Protein AF-I4AAA4-F1 (afdb_monomer_lite)

Structure (mmCIF, N/CA/C/O backbone):
data_AF-I4AAA4-F1
#
_entry.id   AF-I4AAA4-F1
#
loop_
_atom_site.group_PDB
_atom_site.id
_atom_site.type_symbol
_atom_site.label_atom_id
_atom_site.label_alt_id
_atom_site.label_comp_id
_atom_site.label_asym_id
_atom_site.label_entity_id
_atom_site.label_seq_id
_atom_site.pdbx_PDB_ins_code
_atom_site.Cartn_x
_atom_site.Cartn_y
_atom_site.Cartn_z
_atom_site.occupancy
_atom_site.B_iso_or_equiv
_atom_site.auth_seq_id
_atom_site.auth_comp_id
_atom_site.auth_asym_id
_atom_site.auth_atom_id
_atom_site.pdbx_PDB_model_num
ATOM 1 N N . MET A 1 1 ? -15.713 14.601 -13.971 1.00 46.06 1 MET A N 1
ATOM 2 C CA . MET A 1 1 ? -14.323 14.506 -13.467 1.00 46.06 1 MET A CA 1
ATOM 3 C C . MET A 1 1 ? -14.000 13.031 -13.276 1.00 46.06 1 MET A C 1
ATOM 5 O O . MET A 1 1 ? -14.811 12.351 -12.660 1.00 46.06 1 MET A O 1
ATOM 9 N N . ARG A 1 2 ? -12.901 12.509 -13.846 1.00 52.38 2 ARG A N 1
ATOM 10 C CA . ARG A 1 2 ? -12.468 11.128 -13.556 1.00 52.38 2 ARG A CA 1
ATOM 11 C C . ARG A 1 2 ? -12.126 11.041 -12.071 1.00 52.38 2 ARG A C 1
ATOM 13 O O . ARG A 1 2 ? -11.397 11.886 -11.562 1.00 52.38 2 ARG A O 1
ATOM 20 N N . GLN A 1 3 ? -12.708 10.067 -11.389 1.00 61.09 3 GLN A N 1
ATOM 21 C CA . GLN A 1 3 ? -12.445 9.819 -9.981 1.00 61.09 3 GLN A CA 1
ATOM 22 C C . GLN A 1 3 ? -11.025 9.259 -9.852 1.00 61.09 3 GLN A C 1
ATOM 24 O O . GLN A 1 3 ? -10.682 8.307 -10.551 1.00 61.09 3 GLN A O 1
ATOM 29 N N . VAL A 1 4 ? -10.191 9.872 -9.009 1.00 67.38 4 VAL A N 1
ATOM 30 C CA . VAL A 1 4 ? -8.825 9.389 -8.772 1.00 67.38 4 VAL A CA 1
ATOM 31 C C . VAL A 1 4 ? -8.913 8.033 -8.087 1.00 67.38 4 VAL A C 1
ATOM 33 O O . VAL A 1 4 ? -9.552 7.893 -7.041 1.00 67.38 4 VAL A O 1
ATOM 36 N N . GLN A 1 5 ? -8.303 7.025 -8.703 1.00 73.75 5 GLN A N 1
ATOM 37 C CA . GLN A 1 5 ? -8.200 5.697 -8.125 1.00 73.75 5 GLN A CA 1
ATOM 38 C C . GLN A 1 5 ? -6.982 5.682 -7.205 1.00 73.75 5 GLN A C 1
ATOM 40 O O . GLN A 1 5 ? -5.846 5.629 -7.666 1.00 73.75 5 GLN A O 1
ATOM 45 N N . TYR A 1 6 ? -7.237 5.798 -5.905 1.00 77.00 6 TYR A N 1
ATOM 46 C CA . TYR A 1 6 ? -6.194 5.688 -4.896 1.00 77.00 6 TYR A CA 1
ATOM 47 C C . TYR A 1 6 ? -5.709 4.249 -4.777 1.00 77.00 6 TYR A C 1
ATOM 49 O O . TYR A 1 6 ? -6.494 3.301 -4.879 1.00 77.00 6 TYR A O 1
ATOM 57 N N . ASP A 1 7 ? -4.425 4.117 -4.479 1.00 80.81 7 ASP A N 1
ATOM 58 C CA . ASP A 1 7 ? -3.843 2.852 -4.066 1.00 80.81 7 ASP A CA 1
ATOM 59 C C . ASP A 1 7 ? -4.434 2.367 -2.756 1.00 80.81 7 ASP A C 1
ATOM 61 O O . ASP A 1 7 ? -4.885 3.169 -1.935 1.00 80.81 7 ASP A O 1
ATOM 65 N N . LEU A 1 8 ? -4.422 1.050 -2.549 1.00 82.56 8 LEU A N 1
ATOM 66 C CA . LEU A 1 8 ? -4.937 0.448 -1.319 1.00 82.56 8 LEU A CA 1
ATOM 67 C C . LEU A 1 8 ? -4.218 1.012 -0.089 1.00 82.56 8 LEU A C 1
ATOM 69 O O . LEU A 1 8 ? -4.861 1.251 0.934 1.00 82.56 8 LEU A O 1
ATOM 73 N N . GLU A 1 9 ? -2.923 1.296 -0.224 1.00 85.62 9 GLU A N 1
ATOM 74 C CA . GLU A 1 9 ? -2.080 1.850 0.826 1.00 85.62 9 GLU A CA 1
ATOM 75 C C . GLU A 1 9 ? -2.551 3.229 1.266 1.00 85.62 9 GLU A C 1
ATOM 77 O O . GLU A 1 9 ? -2.773 3.512 2.445 1.00 85.62 9 GLU A O 1
ATOM 82 N N . VAL A 1 10 ? -2.738 4.095 0.277 1.00 86.75 10 VAL A N 1
ATOM 83 C CA . VAL A 1 10 ? -3.136 5.484 0.475 1.00 86.75 10 VAL A CA 1
ATOM 84 C C . VAL A 1 10 ? -4.600 5.553 0.913 1.00 86.75 10 VAL A C 1
ATOM 86 O O . VAL A 1 10 ? -4.947 6.307 1.824 1.00 86.75 10 VAL A O 1
ATOM 89 N N . LEU A 1 11 ? -5.460 4.720 0.323 1.00 89.94 11 LEU A N 1
ATOM 90 C CA . LEU A 1 11 ? -6.874 4.615 0.668 1.00 89.94 11 LEU A CA 1
ATOM 91 C C . LEU A 1 11 ? -7.065 4.222 2.135 1.00 89.94 11 LEU A C 1
ATOM 93 O O . LEU A 1 11 ? -7.901 4.816 2.818 1.00 89.94 11 LEU A O 1
ATOM 97 N N . TYR A 1 12 ? -6.291 3.256 2.634 1.00 90.94 12 TYR A N 1
ATOM 98 C CA . TYR A 1 12 ? -6.356 2.843 4.034 1.00 90.94 12 TYR A CA 1
ATOM 99 C C . TYR A 1 12 ? -6.002 3.990 4.986 1.00 90.94 12 TYR A C 1
ATOM 101 O O . TYR A 1 12 ? -6.719 4.234 5.959 1.00 90.94 12 TYR A O 1
ATOM 109 N N . VAL A 1 13 ? -4.946 4.746 4.675 1.00 91.69 13 VAL A N 1
ATOM 110 C CA . VAL A 1 13 ? -4.546 5.916 5.468 1.00 91.69 13 VAL A CA 1
ATOM 111 C C . VAL A 1 13 ? -5.654 6.970 5.488 1.00 91.69 13 VAL A C 1
ATOM 113 O O . VAL A 1 13 ? -6.014 7.453 6.562 1.00 91.69 13 VAL A O 1
ATOM 116 N N . TYR A 1 14 ? -6.255 7.288 4.338 1.00 92.06 14 TYR A N 1
ATOM 117 C CA . TYR A 1 14 ? -7.378 8.229 4.274 1.00 92.06 14 TYR A CA 1
ATOM 118 C C . TYR A 1 14 ? -8.593 7.765 5.079 1.00 92.06 14 TYR A C 1
ATOM 120 O O . TYR A 1 14 ? -9.209 8.567 5.785 1.00 92.06 14 TYR A O 1
ATOM 128 N N . LYS A 1 15 ? -8.921 6.472 5.021 1.00 94.25 15 LYS A N 1
ATOM 129 C CA . LYS A 1 15 ? -9.997 5.888 5.825 1.00 94.25 15 LYS A CA 1
ATOM 130 C C . LYS A 1 15 ? -9.731 6.022 7.321 1.00 94.25 15 LYS A C 1
ATOM 132 O O . LYS A 1 15 ? -10.613 6.478 8.046 1.00 94.25 15 LYS A O 1
ATOM 137 N N . LEU A 1 16 ? -8.516 5.733 7.779 1.00 94.25 16 LEU A N 1
ATOM 138 C CA . LEU A 1 16 ? -8.154 5.926 9.182 1.00 94.25 16 LEU A CA 1
ATOM 139 C C . LEU A 1 16 ? -8.231 7.392 9.609 1.00 94.25 16 LEU A C 1
ATOM 141 O O . LEU A 1 16 ? -8.775 7.685 10.670 1.00 94.25 16 LEU A O 1
ATOM 145 N N . TYR A 1 17 ? -7.762 8.329 8.781 1.00 94.31 17 TYR A N 1
ATOM 146 C CA . TYR A 1 17 ? -7.931 9.754 9.070 1.00 94.31 17 TYR A CA 1
ATOM 147 C C . TYR A 1 17 ? -9.399 10.150 9.180 1.00 94.31 17 TYR A C 1
ATOM 149 O O . TYR A 1 17 ? -9.762 10.891 10.091 1.00 94.31 17 TYR A O 1
ATOM 157 N N . HIS A 1 18 ? -10.255 9.627 8.302 1.00 94.75 18 HIS A N 1
ATOM 158 C CA . HIS A 1 18 ? -11.689 9.861 8.391 1.00 94.75 18 HIS A CA 1
ATOM 159 C C . HIS A 1 18 ? -12.266 9.317 9.703 1.00 94.75 18 HIS A C 1
ATOM 161 O O . HIS A 1 18 ? -12.968 10.040 10.407 1.00 94.75 18 HIS A O 1
ATOM 167 N N . PHE A 1 19 ? -11.900 8.097 10.084 1.00 96.00 19 PHE A N 1
ATOM 168 C CA . PHE A 1 19 ? -12.301 7.496 11.351 1.00 96.00 19 PHE A CA 1
ATOM 169 C C . PHE A 1 19 ? -11.874 8.331 12.567 1.00 96.00 19 PHE A C 1
ATOM 171 O O . PHE A 1 19 ? -12.713 8.686 13.395 1.00 96.00 19 PHE A O 1
ATOM 178 N N . PHE A 1 20 ? -10.600 8.727 12.648 1.00 95.31 20 PHE A N 1
ATOM 179 C CA . PHE A 1 20 ? -10.108 9.567 13.744 1.00 95.31 20 PHE A CA 1
ATOM 180 C C . PHE A 1 20 ? -10.753 10.955 13.751 1.00 95.31 20 PHE A C 1
ATOM 182 O O . PHE A 1 20 ? -11.048 11.484 14.822 1.00 95.31 20 PHE A O 1
ATOM 189 N N . SER A 1 21 ? -11.030 11.528 12.575 1.00 95.06 21 SER A N 1
ATOM 190 C CA . SER A 1 21 ? -11.734 12.809 12.470 1.00 95.06 21 SER A CA 1
ATOM 191 C C . SER A 1 21 ? -13.166 12.741 12.994 1.00 95.06 21 SER A C 1
ATOM 193 O O . SER A 1 21 ? -13.655 13.736 13.502 1.00 95.06 21 SER A O 1
ATOM 195 N N . LEU A 1 22 ? -13.838 11.589 12.918 1.00 95.50 22 LEU A N 1
ATOM 196 C CA . LEU A 1 22 ? -15.163 11.405 13.515 1.00 95.50 22 LEU A CA 1
ATOM 197 C C . LEU A 1 22 ? -15.052 11.192 15.029 1.00 95.50 22 LEU A C 1
ATOM 199 O O . LEU A 1 22 ? -15.782 11.814 15.803 1.00 95.50 22 LEU A O 1
ATOM 203 N N . LEU A 1 23 ? -14.085 10.380 15.468 1.00 95.25 23 LEU A N 1
ATOM 204 C CA . LEU A 1 23 ? -13.836 10.140 16.891 1.00 95.25 23 LEU A CA 1
ATOM 205 C C . LEU A 1 23 ? -13.493 11.415 17.664 1.00 95.25 23 LEU A C 1
ATOM 207 O O . LEU A 1 23 ? -13.889 11.532 18.822 1.00 95.25 23 LEU A O 1
ATOM 211 N N . ILE A 1 24 ? -12.818 12.387 17.042 1.00 95.88 24 ILE A N 1
ATOM 212 C CA . ILE A 1 24 ? -12.489 13.655 17.708 1.00 95.88 24 ILE A CA 1
ATOM 213 C C . ILE A 1 24 ? -13.739 14.422 18.169 1.00 95.88 24 ILE A C 1
ATOM 215 O O . ILE A 1 24 ? -13.651 15.189 19.121 1.00 95.88 24 ILE A O 1
ATOM 219 N N . PHE A 1 25 ? -14.902 14.189 17.545 1.00 93.69 25 PHE A N 1
ATOM 220 C CA . PHE A 1 25 ? -16.183 14.768 17.960 1.00 93.69 25 PHE A CA 1
ATOM 221 C C .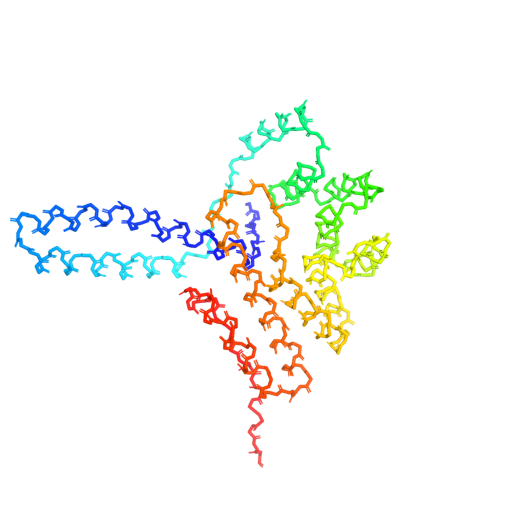 PHE A 1 25 ? -16.898 13.904 19.004 1.00 93.69 25 PHE A C 1
ATOM 223 O O . PHE A 1 25 ? -17.447 14.429 19.974 1.00 93.69 25 PHE A O 1
ATOM 230 N N . PHE A 1 26 ? -16.871 12.578 18.843 1.00 94.25 26 PHE A N 1
ATOM 231 C CA . PHE A 1 26 ? -17.541 11.665 19.773 1.00 94.25 26 PHE A CA 1
ATOM 232 C C . PHE A 1 26 ? -16.842 11.569 21.134 1.00 94.25 26 PHE A C 1
ATOM 234 O O . PHE A 1 26 ? -17.529 11.433 22.147 1.00 94.25 26 PHE A O 1
ATOM 241 N N . CYS A 1 27 ? -15.509 11.675 21.195 1.00 95.06 27 CYS A N 1
ATOM 242 C CA . CYS A 1 27 ? -14.761 11.603 22.454 1.00 95.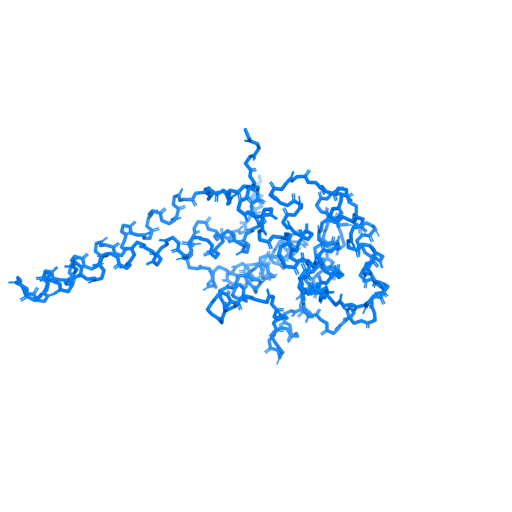06 27 CYS A CA 1
ATOM 243 C C . CYS A 1 27 ? -15.164 12.723 23.440 1.00 95.06 27 CYS A C 1
ATOM 245 O O . CYS A 1 27 ? -15.593 12.390 24.548 1.00 95.06 27 CYS A O 1
ATOM 247 N N . PRO A 1 28 ? -15.121 14.025 23.079 1.00 96.88 28 PRO A N 1
ATOM 248 C CA . PRO A 1 28 ? -15.563 15.097 23.972 1.00 96.88 28 PRO A CA 1
ATOM 249 C C . PRO A 1 28 ? -17.043 14.994 24.337 1.00 96.88 28 PRO A C 1
ATOM 251 O O . PRO A 1 28 ? -17.391 15.159 25.503 1.00 96.88 28 PRO A O 1
ATOM 254 N N . ALA A 1 29 ? -17.912 14.668 23.373 1.00 95.44 29 ALA A N 1
ATOM 255 C CA . ALA A 1 29 ? -19.342 14.507 23.632 1.00 95.44 29 ALA A CA 1
ATOM 256 C C . ALA A 1 29 ? -19.607 13.415 24.682 1.00 95.44 29 ALA A C 1
ATOM 258 O O . ALA A 1 29 ? -20.383 13.617 25.615 1.00 95.44 29 ALA A O 1
ATOM 259 N N . SER A 1 30 ? -18.901 12.288 24.580 1.00 96.50 30 SER A N 1
ATOM 260 C CA . SER A 1 30 ? -19.013 11.174 25.527 1.00 96.50 30 SER A CA 1
ATOM 261 C C . SER A 1 30 ? -18.489 11.536 26.916 1.00 96.50 30 SER A C 1
ATOM 263 O O . SER A 1 30 ? -19.093 11.150 27.916 1.00 96.50 30 SER A O 1
ATOM 265 N N . LEU A 1 31 ? -17.407 12.319 26.999 1.00 97.12 31 LEU A N 1
ATOM 266 C CA . LEU A 1 31 ? -16.886 12.832 28.270 1.00 97.12 31 LEU A CA 1
ATOM 267 C C . LEU A 1 31 ? -17.869 13.801 28.938 1.00 97.12 31 LEU A C 1
ATOM 269 O O . LEU A 1 31 ? -18.114 13.680 30.136 1.00 97.12 31 LEU A O 1
ATOM 273 N N . ILE A 1 32 ? -18.481 14.710 28.171 1.00 97.50 32 ILE A N 1
ATOM 274 C CA . ILE A 1 32 ? -19.498 15.648 28.675 1.00 97.50 32 ILE A CA 1
ATOM 275 C C . ILE A 1 32 ? -20.722 14.882 29.192 1.00 97.50 32 ILE A C 1
ATOM 277 O O . ILE A 1 32 ? -21.201 15.158 30.292 1.00 97.50 32 ILE A O 1
ATOM 281 N N . LEU A 1 33 ? -21.203 13.887 28.438 1.00 97.31 33 LEU A N 1
ATOM 282 C CA . LEU A 1 33 ? -22.316 13.034 28.863 1.00 97.31 33 LEU A CA 1
ATOM 283 C C . LEU A 1 33 ? -21.967 12.220 30.113 1.00 97.31 33 LEU A C 1
ATOM 285 O O . LEU A 1 33 ? -22.778 12.137 31.032 1.00 97.31 33 LEU A O 1
ATOM 289 N N . GLY A 1 34 ? -20.754 11.668 30.169 1.00 98.00 34 GLY A N 1
ATOM 290 C CA . GLY A 1 34 ? -20.256 10.920 31.319 1.00 98.00 34 GLY A CA 1
ATOM 291 C C . GLY A 1 34 ? -20.159 11.774 32.579 1.00 98.00 34 GLY A C 1
ATOM 292 O O . GLY A 1 34 ? -20.554 11.331 33.654 1.00 98.00 34 GLY A O 1
ATOM 293 N N . TRP A 1 35 ? -19.689 13.014 32.440 1.00 97.56 35 TRP A N 1
ATOM 294 C CA . TRP A 1 35 ? -19.599 13.964 33.544 1.00 97.56 35 TRP A CA 1
ATOM 295 C C . TRP A 1 35 ? -20.978 14.426 34.029 1.00 97.56 35 TRP A C 1
ATOM 297 O O . TRP A 1 35 ? -21.208 14.517 35.232 1.00 97.56 35 TRP A O 1
ATOM 307 N N . ARG A 1 36 ? -21.913 14.694 33.108 1.00 97.88 36 ARG A N 1
ATOM 308 C CA . ARG A 1 36 ? -23.229 15.259 33.441 1.00 97.88 36 ARG A CA 1
ATOM 309 C C . ARG A 1 36 ? -24.252 14.224 33.908 1.00 97.88 36 ARG A C 1
ATOM 311 O O . ARG A 1 36 ? -25.055 14.534 34.783 1.00 97.88 36 ARG A O 1
ATOM 318 N N . PHE A 1 37 ? -24.254 13.039 33.304 1.00 97.19 37 PHE A N 1
ATOM 319 C CA . PHE A 1 37 ? -25.300 12.023 33.481 1.00 97.19 37 PHE A CA 1
ATOM 320 C C . PHE A 1 37 ? -24.765 10.693 34.034 1.00 97.19 37 PHE A C 1
ATOM 322 O O . PHE A 1 37 ? -25.531 9.756 34.240 1.00 97.19 37 PHE A O 1
ATOM 329 N N . GLY A 1 38 ? -23.462 10.606 34.309 1.00 97.81 38 GLY A N 1
ATOM 330 C CA . GLY A 1 38 ? -22.818 9.434 34.891 1.00 97.81 38 GLY A CA 1
ATOM 331 C C . GLY A 1 38 ? -22.050 8.588 33.874 1.00 97.81 38 GLY A C 1
ATOM 332 O O . GLY A 1 38 ? -22.350 8.542 32.678 1.00 97.81 38 GLY A O 1
ATOM 333 N N . HIS A 1 39 ? -21.039 7.875 34.374 1.00 96.75 39 HIS A N 1
ATOM 334 C CA . HIS A 1 39 ? -20.042 7.186 33.549 1.00 96.75 39 HIS A CA 1
ATOM 335 C C . HIS A 1 39 ? -20.624 6.113 32.616 1.00 96.75 39 HIS A C 1
ATOM 337 O O . HIS A 1 39 ? -20.113 5.944 31.513 1.00 96.75 39 HIS A O 1
ATOM 343 N N . ILE A 1 40 ? -21.708 5.431 33.008 1.00 97.62 40 ILE A N 1
ATOM 344 C CA . ILE A 1 40 ? -22.361 4.401 32.177 1.00 97.62 40 ILE A CA 1
ATOM 345 C C . ILE A 1 40 ? -22.915 5.015 30.883 1.00 97.62 40 ILE A C 1
ATOM 347 O O . ILE A 1 40 ? -22.729 4.454 29.801 1.00 97.62 40 ILE A O 1
ATOM 351 N N . ILE A 1 41 ? -23.552 6.187 30.980 1.00 97.12 41 ILE A N 1
ATOM 352 C CA . ILE A 1 41 ? -24.116 6.894 29.823 1.00 97.12 41 ILE A CA 1
ATOM 353 C C . ILE A 1 41 ? -22.989 7.405 28.926 1.00 97.12 41 ILE A C 1
ATOM 355 O O . ILE A 1 41 ? -23.031 7.190 27.716 1.00 97.12 41 ILE A O 1
ATOM 359 N N . GLY A 1 42 ? -21.948 8.006 29.512 1.00 97.38 42 GLY A N 1
ATOM 360 C CA . GLY A 1 42 ? -20.769 8.445 28.759 1.00 97.38 42 GLY A CA 1
ATOM 361 C C . GLY A 1 42 ? -20.080 7.300 28.011 1.00 97.38 42 GLY A C 1
ATOM 362 O O . GLY A 1 42 ? -19.782 7.427 26.826 1.00 97.38 42 GLY A O 1
ATOM 363 N N . PHE A 1 43 ? -19.884 6.151 28.664 1.00 97.50 43 PHE A N 1
ATOM 364 C CA . PHE A 1 43 ? -19.266 4.975 28.048 1.00 97.50 43 PHE A CA 1
ATOM 365 C C . PHE A 1 43 ? -20.133 4.372 26.934 1.00 97.50 43 PHE A C 1
ATOM 367 O O . PHE A 1 43 ? -19.624 4.039 25.865 1.00 97.50 43 PHE A O 1
ATOM 374 N N . SER A 1 44 ? -21.450 4.296 27.142 1.00 97.19 44 SER A N 1
ATOM 375 C CA . SER A 1 44 ? -22.388 3.818 26.118 1.00 97.19 44 SER A CA 1
ATOM 376 C C . SER A 1 44 ? -22.392 4.735 24.891 1.00 97.19 44 SER A C 1
ATOM 378 O O . SER A 1 44 ? -22.319 4.255 23.760 1.00 97.19 44 SER A O 1
ATOM 380 N N . ALA A 1 45 ? -22.402 6.057 25.103 1.00 96.81 45 ALA A N 1
ATOM 381 C CA . ALA A 1 45 ? -22.302 7.044 24.031 1.00 96.81 45 ALA A CA 1
ATOM 382 C C . ALA A 1 45 ? -20.979 6.921 23.259 1.00 96.81 45 ALA A C 1
ATOM 384 O O . ALA A 1 45 ? -20.982 6.986 22.028 1.00 96.81 45 ALA A O 1
ATOM 385 N N . PHE A 1 46 ? -19.871 6.664 23.961 1.00 97.56 46 PHE A N 1
ATOM 386 C CA . PHE A 1 46 ? -18.573 6.430 23.335 1.00 97.56 46 PHE A CA 1
ATOM 387 C C . PHE A 1 46 ? -18.580 5.180 22.452 1.00 97.56 46 PHE A C 1
ATOM 389 O O . PHE A 1 46 ? -18.151 5.257 21.301 1.00 97.56 46 PHE A O 1
ATOM 396 N N . ILE A 1 47 ? -19.107 4.050 22.944 1.00 97.69 47 ILE A N 1
ATOM 397 C CA . ILE A 1 47 ? -19.214 2.810 22.156 1.00 97.69 47 ILE A CA 1
ATOM 398 C C . ILE A 1 47 ? -20.045 3.050 20.895 1.00 97.69 47 ILE A C 1
ATOM 400 O O . ILE A 1 47 ? -19.614 2.695 19.798 1.00 97.69 47 ILE A O 1
ATOM 404 N N . ILE A 1 48 ? -21.213 3.680 21.028 1.00 97.62 48 ILE A N 1
ATOM 405 C CA . ILE A 1 48 ? -22.089 3.968 19.887 1.00 97.62 48 ILE A CA 1
ATOM 406 C C . ILE A 1 48 ? -21.377 4.886 18.884 1.00 97.62 48 ILE A C 1
ATOM 408 O O . ILE A 1 48 ? -21.354 4.588 17.691 1.00 97.62 48 ILE A O 1
ATOM 412 N N . GLY A 1 49 ? -20.736 5.961 19.352 1.00 97.44 49 GLY A N 1
ATOM 413 C CA . GLY A 1 49 ? -19.977 6.882 18.503 1.00 97.44 49 GLY A CA 1
ATOM 414 C C . GLY A 1 49 ? -18.803 6.210 17.787 1.00 97.44 49 GLY A C 1
ATOM 415 O O . GLY A 1 49 ? -18.566 6.464 16.602 1.00 97.44 49 GLY A O 1
ATOM 416 N N . PHE A 1 50 ? -18.106 5.299 18.467 1.00 97.50 50 PHE A N 1
ATOM 417 C CA . PHE A 1 50 ? -17.033 4.493 17.889 1.00 97.50 50 PHE A CA 1
ATOM 418 C C . PHE A 1 50 ? -17.557 3.571 16.782 1.00 97.50 50 PHE A C 1
ATOM 420 O O . PHE A 1 50 ? -17.006 3.566 15.681 1.00 97.50 50 PHE A O 1
ATOM 427 N N . LEU A 1 51 ? -18.647 2.839 17.040 1.00 97.31 51 LEU A N 1
ATOM 428 C CA . LEU A 1 51 ? -19.269 1.940 16.064 1.00 97.31 51 LEU A CA 1
ATOM 429 C C . LEU A 1 51 ? -19.788 2.701 14.837 1.00 97.31 51 LEU A C 1
ATOM 431 O O . LEU A 1 51 ? -19.546 2.274 13.708 1.00 97.31 51 LEU A O 1
ATOM 435 N N . ILE A 1 52 ? -20.434 3.854 15.037 1.00 97.19 52 ILE A N 1
ATOM 436 C CA . ILE A 1 52 ? -20.887 4.727 13.944 1.00 97.19 52 ILE A CA 1
ATOM 437 C C . ILE A 1 52 ? -19.692 5.217 13.120 1.00 97.19 52 ILE A C 1
ATOM 439 O O . ILE A 1 52 ? -19.712 5.126 11.893 1.00 97.19 52 ILE A O 1
ATOM 443 N N . SER A 1 53 ? -18.628 5.691 13.776 1.00 97.38 53 SER A N 1
ATOM 444 C CA . SER A 1 53 ? -17.414 6.156 13.093 1.00 97.38 53 SER A CA 1
ATOM 445 C C . SER A 1 53 ? -16.771 5.044 12.264 1.00 97.38 53 SER A C 1
ATOM 447 O O . SER A 1 53 ? -16.359 5.273 11.126 1.00 97.38 53 SER A O 1
ATOM 449 N N . TYR A 1 54 ? -16.721 3.827 12.813 1.00 96.94 54 TYR A N 1
ATOM 450 C CA . TYR A 1 54 ? -16.197 2.650 12.128 1.00 96.94 54 TYR A CA 1
ATOM 451 C C . TYR A 1 54 ? -17.034 2.284 10.896 1.00 96.94 54 TYR A C 1
ATOM 453 O O . TYR A 1 54 ? -16.496 2.097 9.804 1.00 96.94 54 TYR A O 1
ATOM 461 N N . PHE A 1 55 ? -18.359 2.253 11.042 1.00 96.44 55 PHE A N 1
ATOM 462 C CA . PHE A 1 55 ? -19.276 1.952 9.946 1.00 96.44 55 PHE A CA 1
ATOM 463 C C . PHE A 1 55 ? -19.182 2.986 8.813 1.00 96.44 55 PHE A C 1
ATOM 465 O O . PHE A 1 55 ? -19.082 2.624 7.637 1.00 96.44 55 PHE A O 1
ATOM 472 N N . LEU A 1 56 ? -19.136 4.279 9.153 1.00 95.88 56 LEU A N 1
ATOM 473 C CA . LEU A 1 56 ? -18.963 5.357 8.176 1.00 95.88 56 LEU A CA 1
ATOM 474 C C . LEU A 1 56 ? -17.620 5.256 7.442 1.00 95.88 56 LEU A C 1
ATOM 476 O O . LEU A 1 56 ? -17.582 5.414 6.219 1.00 95.88 56 LEU A O 1
ATOM 480 N N . MET A 1 57 ? -16.536 4.924 8.151 1.00 95.88 57 MET A N 1
ATOM 481 C CA . MET A 1 57 ? -15.228 4.660 7.544 1.00 95.88 57 MET A CA 1
ATOM 482 C C . MET A 1 57 ? -15.296 3.524 6.514 1.00 95.88 57 MET A C 1
ATOM 484 O O . MET A 1 57 ? -14.814 3.694 5.393 1.00 95.88 57 MET A O 1
ATOM 488 N N . MET A 1 58 ? -15.904 2.386 6.864 1.00 93.75 58 MET A N 1
ATOM 489 C CA . MET A 1 58 ? -16.024 1.235 5.960 1.00 93.75 58 MET A CA 1
ATOM 490 C C . MET A 1 58 ? -16.785 1.582 4.672 1.00 93.75 58 MET A C 1
ATOM 492 O O . MET A 1 58 ? -16.383 1.180 3.577 1.00 93.75 58 MET A O 1
ATOM 496 N N . HIS A 1 59 ? -17.868 2.356 4.790 1.00 92.75 59 HIS A N 1
ATOM 497 C CA . HIS A 1 59 ? -18.693 2.762 3.651 1.00 92.75 59 HIS A CA 1
ATOM 498 C C . HIS A 1 59 ? -18.048 3.846 2.775 1.00 92.75 59 HIS A C 1
ATOM 500 O O . HIS A 1 59 ? -18.419 3.998 1.605 1.00 92.75 59 HIS A O 1
ATOM 506 N N . LYS A 1 60 ? -17.065 4.590 3.294 1.00 90.81 60 LYS A N 1
ATOM 507 C CA . LYS A 1 60 ? -16.388 5.659 2.557 1.00 90.81 60 LYS A CA 1
ATOM 508 C C . LYS A 1 60 ? -15.428 5.080 1.511 1.00 90.81 60 LYS A C 1
ATOM 510 O O . LYS A 1 60 ? -14.293 4.721 1.806 1.00 90.81 60 LYS A O 1
ATOM 515 N N . LYS A 1 61 ? -15.880 5.005 0.255 1.00 85.44 61 LYS A N 1
ATOM 516 C CA . LYS A 1 61 ? -15.072 4.509 -0.881 1.00 85.44 61 LYS A CA 1
ATOM 517 C C . LYS A 1 61 ? -14.307 5.599 -1.628 1.00 85.44 61 LYS A C 1
ATOM 519 O O . LYS A 1 61 ? -13.364 5.296 -2.349 1.00 85.44 61 LYS A O 1
ATOM 524 N N . SER A 1 62 ? -14.734 6.850 -1.498 1.00 85.19 62 SER A N 1
ATOM 525 C CA . SER A 1 62 ? -14.180 7.977 -2.240 1.00 85.19 62 SER A CA 1
ATOM 526 C C . SER A 1 62 ? -13.773 9.098 -1.302 1.00 85.19 62 SER A C 1
ATOM 528 O O . SER A 1 62 ? -14.486 9.431 -0.352 1.00 85.19 62 SER A O 1
ATOM 530 N N . PHE A 1 63 ? -12.624 9.691 -1.598 1.00 86.38 63 PHE A N 1
ATOM 531 C CA . PHE A 1 63 ? -12.107 10.860 -0.906 1.00 86.38 63 PHE A CA 1
ATOM 532 C C . PHE A 1 63 ? -12.029 12.016 -1.900 1.00 86.38 63 PHE A C 1
ATOM 534 O O . PHE A 1 63 ? -11.691 11.783 -3.065 1.00 86.38 63 PHE A O 1
ATOM 541 N N . PRO A 1 64 ? -12.406 13.239 -1.489 1.00 81.25 64 PRO A N 1
ATOM 542 C CA . PRO A 1 64 ? -12.287 14.394 -2.359 1.00 81.25 64 PRO A CA 1
ATOM 543 C C . PRO A 1 64 ? -10.812 14.617 -2.682 1.00 81.25 64 PRO A C 1
ATOM 545 O O . PRO A 1 64 ? -9.958 14.612 -1.794 1.00 81.25 64 PRO A O 1
ATOM 548 N N . THR A 1 65 ? -10.518 14.819 -3.961 1.00 78.81 65 THR A N 1
ATOM 549 C CA . THR A 1 65 ? -9.188 15.253 -4.375 1.00 78.81 65 THR A CA 1
ATOM 550 C C . THR A 1 65 ? -8.942 16.666 -3.854 1.00 78.81 65 THR A C 1
ATOM 552 O O . THR A 1 65 ? -9.883 17.468 -3.847 1.00 78.81 65 THR A O 1
ATOM 555 N N . PRO A 1 66 ? -7.708 17.007 -3.452 1.00 80.50 66 PRO A N 1
ATOM 556 C CA . PRO A 1 66 ? -7.416 18.370 -3.043 1.00 80.50 66 PRO A CA 1
ATOM 557 C C . PRO A 1 66 ? -7.613 19.334 -4.225 1.00 80.50 66 PRO A C 1
ATOM 559 O O . PRO A 1 66 ? -7.502 18.940 -5.389 1.00 80.50 66 PRO A O 1
ATOM 562 N N . ASP A 1 67 ? -7.934 20.595 -3.929 1.00 85.19 67 ASP A N 1
ATOM 563 C CA . ASP A 1 67 ? -8.160 21.606 -4.962 1.00 85.19 67 ASP A CA 1
ATOM 564 C C . ASP A 1 67 ? -6.896 21.808 -5.810 1.00 85.19 67 ASP A C 1
ATOM 566 O O . ASP A 1 67 ? -5.820 22.115 -5.288 1.00 85.19 67 ASP A O 1
ATOM 570 N N . LYS A 1 68 ? -7.033 21.668 -7.134 1.00 85.12 68 LYS A N 1
ATOM 571 C CA . LYS A 1 68 ? -5.922 21.778 -8.086 1.00 85.12 68 LYS A CA 1
ATOM 572 C C . LYS A 1 68 ? -5.191 23.107 -7.953 1.00 85.12 68 LYS A C 1
ATOM 574 O O . LYS A 1 68 ? -3.972 23.129 -8.088 1.00 85.12 68 LYS A O 1
ATOM 579 N N . LYS A 1 69 ? -5.904 24.202 -7.661 1.00 87.56 69 LYS A N 1
ATOM 580 C CA . LYS A 1 69 ? -5.284 25.520 -7.477 1.00 87.56 69 LYS A CA 1
ATOM 581 C C . LYS A 1 69 ? -4.385 25.535 -6.243 1.00 87.56 69 LYS A C 1
ATOM 583 O O . LYS A 1 69 ? -3.236 25.959 -6.342 1.00 87.56 69 LYS A O 1
ATOM 588 N N . THR A 1 70 ? -4.870 25.033 -5.107 1.00 85.75 70 THR A N 1
ATOM 589 C CA . THR A 1 70 ? -4.067 24.926 -3.881 1.00 85.75 70 THR A CA 1
ATOM 590 C C . THR A 1 70 ? -2.862 24.009 -4.072 1.00 85.75 70 THR A C 1
ATOM 592 O O . THR A 1 70 ? -1.761 24.359 -3.648 1.00 85.75 70 THR A O 1
ATOM 595 N N . ILE A 1 71 ? -3.037 22.864 -4.746 1.00 85.12 71 ILE A N 1
ATOM 596 C CA . ILE A 1 71 ? -1.920 21.958 -5.041 1.00 85.12 71 ILE A CA 1
ATOM 597 C C . ILE A 1 71 ? -0.907 22.660 -5.948 1.00 85.12 71 ILE A C 1
ATOM 599 O O . ILE A 1 71 ? 0.266 22.685 -5.610 1.00 85.12 71 ILE A O 1
ATOM 603 N N . ALA A 1 72 ? -1.333 23.305 -7.037 1.00 83.25 72 ALA A N 1
ATOM 604 C CA . ALA A 1 72 ? -0.438 24.029 -7.941 1.00 83.25 72 ALA A CA 1
ATOM 605 C C . ALA A 1 72 ? 0.362 25.131 -7.235 1.00 83.25 72 ALA A C 1
ATOM 607 O O . ALA A 1 72 ? 1.566 25.248 -7.451 1.00 83.25 72 ALA A O 1
ATOM 608 N N . GLN A 1 73 ? -0.274 25.894 -6.342 1.00 84.56 73 GLN A N 1
ATOM 609 C CA . GLN A 1 73 ? 0.413 26.896 -5.523 1.00 84.56 73 GLN A CA 1
ATOM 610 C C . GLN A 1 73 ? 1.453 26.262 -4.592 1.00 84.56 73 GLN A C 1
ATOM 612 O O . GLN A 1 73 ? 2.572 26.766 -4.485 1.00 84.56 73 GLN A O 1
ATOM 617 N N . LYS A 1 74 ? 1.105 25.147 -3.939 1.00 81.50 74 LYS A N 1
ATOM 618 C CA . LYS A 1 74 ? 2.026 24.414 -3.066 1.00 81.50 74 LYS A CA 1
ATOM 619 C C . LYS A 1 74 ? 3.200 23.825 -3.856 1.00 81.50 74 LYS A C 1
ATOM 621 O O . LYS A 1 74 ? 4.338 23.996 -3.439 1.00 81.50 74 LYS A O 1
ATOM 626 N N . MET A 1 75 ? 2.931 23.230 -5.017 1.00 80.06 75 MET A N 1
ATOM 627 C CA . MET A 1 75 ? 3.940 22.685 -5.929 1.00 80.06 75 MET A CA 1
ATOM 628 C C . MET A 1 75 ? 4.910 23.766 -6.413 1.00 80.06 75 MET A C 1
ATOM 630 O O . MET A 1 75 ? 6.120 23.584 -6.331 1.00 80.06 75 MET A O 1
ATOM 634 N N . ALA A 1 76 ? 4.398 24.919 -6.859 1.00 78.94 76 ALA A N 1
ATOM 635 C CA . ALA A 1 76 ? 5.234 26.034 -7.303 1.00 78.94 76 ALA A CA 1
ATOM 636 C C . ALA A 1 76 ? 6.160 26.538 -6.183 1.00 78.94 76 ALA A C 1
ATOM 638 O O . ALA A 1 76 ? 7.325 26.852 -6.429 1.00 78.94 76 ALA A O 1
ATOM 639 N N . LYS A 1 77 ? 5.662 26.571 -4.942 1.00 81.50 77 LYS A N 1
ATOM 640 C CA . LYS A 1 77 ? 6.461 26.936 -3.770 1.00 81.50 77 LYS A CA 1
ATOM 641 C C . LYS A 1 77 ? 7.513 25.876 -3.427 1.00 81.50 77 LYS A C 1
ATOM 643 O O . LYS A 1 77 ? 8.643 26.239 -3.143 1.00 81.50 77 LYS A O 1
ATOM 648 N N . GLU A 1 78 ? 7.167 24.590 -3.459 1.00 76.12 78 GLU A N 1
ATOM 649 C CA . GLU A 1 78 ? 8.105 23.506 -3.132 1.00 76.12 78 GLU A CA 1
ATOM 650 C C . GLU A 1 78 ? 9.251 23.425 -4.151 1.00 76.12 78 GLU A C 1
ATOM 652 O O . GLU A 1 78 ? 10.408 23.436 -3.749 1.00 76.12 78 GLU A O 1
ATOM 657 N N . ILE A 1 79 ? 8.960 23.471 -5.457 1.00 72.69 79 ILE A N 1
ATOM 658 C CA . ILE A 1 79 ? 9.985 23.383 -6.519 1.00 72.69 79 ILE A CA 1
ATOM 659 C C . ILE A 1 79 ? 10.947 24.575 -6.505 1.00 72.69 79 ILE A C 1
ATOM 661 O O . ILE A 1 79 ? 12.125 24.427 -6.824 1.00 72.69 79 ILE A O 1
ATOM 665 N N . THR A 1 80 ? 10.455 25.770 -6.170 1.00 74.69 80 THR A N 1
ATOM 666 C CA . THR A 1 80 ? 11.300 26.974 -6.107 1.00 74.69 80 THR A CA 1
ATOM 667 C C . THR A 1 80 ? 12.198 27.000 -4.874 1.00 74.69 80 THR A C 1
ATOM 669 O O . THR A 1 80 ? 13.203 27.707 -4.880 1.00 74.69 80 THR A O 1
ATOM 672 N N . GLN A 1 81 ? 11.847 26.249 -3.829 1.00 74.12 81 GLN A N 1
ATOM 673 C CA . GLN A 1 81 ? 12.561 26.245 -2.554 1.00 74.12 81 GLN A CA 1
ATOM 674 C C . GLN A 1 81 ? 13.501 25.051 -2.399 1.00 74.12 81 GLN A C 1
ATOM 676 O O . GLN A 1 81 ? 14.556 25.209 -1.790 1.00 74.12 81 GLN A O 1
ATOM 681 N N . ASP A 1 82 ? 13.147 23.880 -2.934 1.00 69.94 82 ASP A N 1
ATOM 682 C CA . ASP A 1 82 ? 13.951 22.674 -2.783 1.00 69.94 82 ASP A CA 1
ATOM 683 C C . ASP A 1 82 ? 13.760 21.695 -3.957 1.00 69.94 82 ASP A C 1
ATOM 685 O O . ASP A 1 82 ? 12.645 21.350 -4.344 1.00 69.94 82 ASP A O 1
ATOM 689 N N . SER A 1 83 ? 14.875 21.223 -4.519 1.00 78.62 83 SER A N 1
ATOM 690 C CA . SER A 1 83 ? 14.905 20.245 -5.619 1.00 78.62 83 SER A CA 1
ATOM 691 C C . SER A 1 83 ? 15.403 18.874 -5.156 1.00 78.62 83 SER A C 1
ATOM 693 O O . SER A 1 83 ? 16.018 18.127 -5.918 1.00 78.62 83 SER A O 1
ATOM 695 N N . THR A 1 84 ? 15.134 18.531 -3.894 1.00 88.12 84 THR A N 1
ATOM 696 C CA . THR A 1 84 ? 15.439 17.212 -3.338 1.00 88.12 84 THR A CA 1
ATOM 697 C C . THR A 1 84 ? 14.706 16.084 -4.082 1.00 88.12 84 THR A C 1
ATOM 699 O O . THR A 1 84 ? 13.574 16.268 -4.542 1.00 88.12 84 THR A O 1
ATOM 702 N N . PRO A 1 85 ? 15.291 14.869 -4.152 1.00 88.69 85 PRO A N 1
ATOM 703 C CA . PRO A 1 85 ? 14.641 13.688 -4.735 1.00 88.69 85 PRO A CA 1
ATOM 704 C C . PRO A 1 85 ? 13.2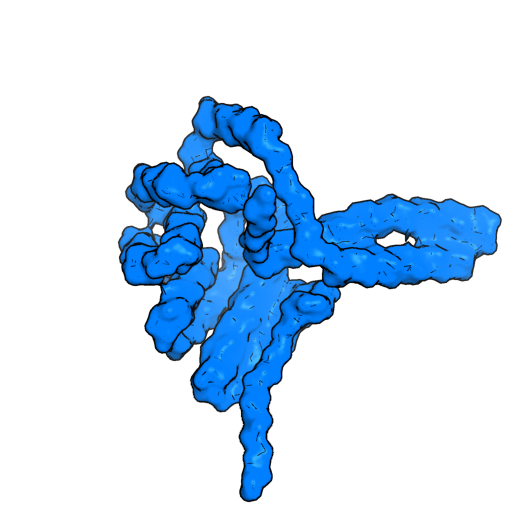42 13.407 -4.165 1.00 88.69 85 PRO A C 1
ATOM 706 O O . PRO A 1 85 ? 12.328 12.999 -4.886 1.00 88.69 85 PRO A O 1
ATOM 709 N N . LEU A 1 86 ? 13.046 13.704 -2.877 1.00 89.19 86 LEU A N 1
ATOM 710 C CA . LEU A 1 86 ? 11.756 13.630 -2.197 1.00 89.19 86 LEU A CA 1
ATOM 711 C C . LEU A 1 86 ? 10.727 14.605 -2.787 1.00 89.19 86 LEU A C 1
ATOM 713 O O . LEU A 1 86 ? 9.622 14.187 -3.137 1.00 89.19 86 LEU A O 1
ATOM 717 N N . ALA A 1 87 ? 11.087 15.884 -2.928 1.00 87.81 87 ALA A N 1
ATOM 718 C CA . ALA A 1 87 ? 10.210 16.898 -3.508 1.00 87.81 87 ALA A CA 1
ATOM 719 C C . ALA A 1 87 ? 9.845 16.555 -4.961 1.00 87.81 87 ALA A C 1
ATOM 721 O O . ALA A 1 87 ? 8.677 16.634 -5.341 1.00 87.81 87 ALA A O 1
ATOM 722 N N . ILE A 1 88 ? 10.812 16.076 -5.750 1.00 90.38 88 ILE A N 1
ATOM 723 C CA . ILE A 1 88 ? 10.584 15.636 -7.133 1.00 90.38 88 ILE A CA 1
ATOM 724 C C . ILE A 1 88 ? 9.637 14.432 -7.196 1.00 90.38 88 ILE A C 1
ATOM 726 O O . ILE A 1 88 ? 8.706 14.426 -8.006 1.00 90.38 88 ILE A O 1
ATOM 730 N N . SER A 1 89 ? 9.820 13.435 -6.329 1.00 90.69 89 SER A N 1
ATOM 731 C CA . SER A 1 89 ? 8.948 12.252 -6.264 1.00 90.69 89 SER A CA 1
ATOM 732 C C . SER A 1 89 ? 7.512 12.624 -5.886 1.00 90.69 89 SER A C 1
ATOM 734 O O . SER A 1 89 ? 6.552 12.156 -6.507 1.00 90.69 89 SER A O 1
ATOM 736 N N . HIS A 1 90 ? 7.352 13.532 -4.919 1.00 89.06 90 HIS A N 1
ATOM 737 C CA . HIS A 1 90 ? 6.053 14.077 -4.527 1.00 89.06 90 HIS A CA 1
ATOM 738 C C . HIS A 1 90 ? 5.390 14.872 -5.643 1.00 89.06 90 HIS A C 1
ATOM 740 O O . HIS A 1 90 ? 4.224 14.628 -5.955 1.00 89.06 90 HIS A O 1
ATOM 746 N N . PHE A 1 91 ? 6.120 15.799 -6.256 1.00 89.44 91 PHE A N 1
ATOM 747 C CA . PHE A 1 91 ? 5.598 16.630 -7.330 1.00 89.44 91 PHE A CA 1
ATOM 748 C C . PHE A 1 91 ? 5.155 15.775 -8.523 1.00 89.44 91 PHE A C 1
ATOM 750 O O . PHE A 1 91 ? 4.045 15.933 -9.029 1.00 89.44 91 PHE A O 1
ATOM 757 N N . SER A 1 92 ? 5.960 14.783 -8.900 1.00 91.56 92 SER A N 1
ATOM 758 C CA . SER A 1 92 ? 5.634 13.858 -9.989 1.00 91.56 92 SER A CA 1
ATOM 759 C C . SER A 1 92 ? 4.410 12.997 -9.672 1.00 91.56 92 SER A C 1
ATOM 761 O O . SER A 1 92 ? 3.531 12.837 -10.518 1.00 91.56 92 SER A O 1
ATOM 763 N N . SER A 1 93 ? 4.292 12.509 -8.432 1.00 90.94 93 SER A N 1
ATOM 764 C CA . SER A 1 93 ? 3.089 11.807 -7.966 1.00 90.94 93 SER A CA 1
ATOM 765 C C . SER A 1 93 ? 1.844 12.696 -8.041 1.00 90.94 93 SER A C 1
ATOM 767 O O . SER A 1 93 ? 0.786 12.249 -8.481 1.00 90.94 93 SER A O 1
ATOM 769 N N . GLN A 1 94 ? 1.951 13.972 -7.657 1.00 89.94 94 GLN A N 1
ATOM 770 C CA . GLN A 1 94 ? 0.838 14.921 -7.731 1.00 89.94 94 GLN A CA 1
ATOM 771 C C . GLN A 1 94 ? 0.434 15.210 -9.183 1.00 89.94 94 GLN A C 1
ATOM 773 O O . GLN A 1 94 ? -0.759 15.171 -9.493 1.00 89.94 94 GLN A O 1
ATOM 778 N N . LEU A 1 95 ? 1.401 15.427 -10.083 1.00 90.69 95 LEU A N 1
ATOM 779 C CA . LEU A 1 95 ? 1.151 15.563 -11.522 1.00 90.69 95 LEU A CA 1
ATOM 780 C C . LEU A 1 95 ? 0.406 14.347 -12.083 1.00 90.69 95 LEU A C 1
ATOM 782 O O . LEU A 1 95 ? -0.592 14.498 -12.793 1.00 90.69 95 LEU A O 1
ATOM 786 N N . TYR A 1 96 ? 0.850 13.145 -11.717 1.00 91.81 96 TYR A N 1
ATOM 787 C CA . TYR A 1 96 ? 0.239 11.899 -12.160 1.00 91.81 96 TYR A CA 1
ATOM 788 C C . TYR A 1 96 ? -1.194 11.741 -11.628 1.00 91.81 96 TYR A C 1
ATOM 790 O O . TYR A 1 96 ? -2.145 11.702 -12.408 1.00 91.81 96 TYR A O 1
ATOM 798 N N . PHE A 1 97 ? -1.373 11.707 -10.305 1.00 87.69 97 PHE A N 1
ATOM 799 C CA . PHE A 1 97 ? -2.654 11.348 -9.690 1.00 87.69 97 PHE A CA 1
ATOM 800 C C . PHE A 1 97 ? -3.684 12.484 -9.680 1.00 87.69 97 PHE A C 1
ATOM 802 O O . PHE A 1 97 ? -4.877 12.215 -9.806 1.00 87.69 97 PHE A O 1
ATOM 809 N N . TYR A 1 98 ? -3.269 13.746 -9.528 1.00 86.81 98 TYR A N 1
ATOM 810 C CA . TYR A 1 98 ? -4.202 14.871 -9.363 1.00 86.81 98 TYR A CA 1
ATOM 811 C C . TYR A 1 98 ? -4.392 15.698 -10.633 1.00 86.81 98 TYR A C 1
ATOM 813 O O . TYR A 1 98 ? -5.500 16.183 -10.894 1.00 86.81 98 TYR A O 1
ATOM 821 N N . PHE A 1 99 ? -3.346 15.841 -11.446 1.00 87.94 99 PHE A N 1
ATOM 822 C CA . PHE A 1 99 ? -3.425 16.585 -12.705 1.00 87.94 99 PHE A CA 1
ATOM 823 C C . PHE A 1 99 ? -3.664 15.684 -13.917 1.00 87.94 99 PHE A C 1
ATOM 825 O O . PHE A 1 99 ? -4.118 16.192 -14.941 1.00 87.94 99 PHE A O 1
ATOM 832 N N . ASN A 1 100 ? -3.506 14.360 -13.772 1.00 89.25 100 ASN A N 1
ATOM 833 C CA . ASN A 1 100 ? -3.626 13.385 -14.859 1.00 89.25 100 ASN A CA 1
ATOM 834 C C . ASN A 1 100 ? -2.618 13.671 -15.991 1.00 89.25 100 ASN A C 1
ATOM 836 O O . ASN A 1 100 ? -2.915 13.501 -17.174 1.00 89.25 100 ASN A O 1
ATOM 840 N N . GLU A 1 101 ? -1.417 14.122 -15.623 1.00 91.94 101 GLU A N 1
ATOM 841 C CA . GLU A 1 101 ? -0.340 14.484 -16.546 1.00 91.94 101 GLU A CA 1
ATOM 842 C C . GLU A 1 101 ? 0.780 13.443 -16.525 1.00 91.94 101 GLU A C 1
ATOM 844 O O . GLU A 1 101 ? 1.936 13.729 -16.208 1.00 91.94 101 GLU A O 1
ATOM 849 N N . ALA A 1 102 ? 0.434 12.207 -16.897 1.00 93.62 102 ALA A N 1
ATOM 850 C CA . ALA A 1 102 ? 1.348 11.070 -16.827 1.00 93.62 102 ALA A CA 1
ATOM 851 C C . ALA A 1 102 ? 2.666 11.299 -17.578 1.00 93.62 102 ALA A C 1
ATOM 853 O O . ALA A 1 102 ? 3.743 11.024 -17.054 1.00 93.62 102 ALA A O 1
ATOM 854 N N . ARG A 1 103 ? 2.595 11.876 -18.784 1.00 94.88 103 ARG A N 1
ATOM 855 C CA . ARG A 1 103 ? 3.787 12.172 -19.588 1.00 94.88 103 ARG A CA 1
ATOM 856 C C . ARG A 1 103 ? 4.722 13.161 -18.892 1.00 94.88 103 ARG A C 1
ATOM 858 O O . ARG A 1 103 ? 5.928 12.952 -18.923 1.00 94.88 103 ARG A O 1
ATOM 865 N N . GLN A 1 104 ? 4.182 14.216 -18.282 1.00 94.06 104 GLN A N 1
ATOM 866 C CA . GLN A 1 104 ? 5.000 15.229 -17.610 1.00 94.06 104 GLN A CA 1
ATOM 867 C C . GLN A 1 104 ? 5.636 14.666 -16.337 1.00 94.06 104 GLN A C 1
ATOM 869 O O . GLN A 1 104 ? 6.824 14.876 -16.115 1.00 94.06 104 GLN A O 1
ATOM 874 N N . ALA A 1 105 ? 4.880 13.880 -15.562 1.00 94.50 105 ALA A N 1
ATOM 875 C CA . ALA A 1 105 ? 5.398 13.182 -14.388 1.00 94.50 105 ALA A CA 1
ATOM 876 C C . ALA A 1 105 ? 6.561 12.237 -14.744 1.00 94.50 105 ALA A C 1
ATOM 878 O O . ALA A 1 105 ? 7.602 12.271 -14.094 1.00 94.50 105 ALA A O 1
ATOM 879 N N . ILE A 1 106 ? 6.415 11.437 -15.809 1.00 96.12 106 ILE A N 1
ATOM 880 C CA . ILE A 1 106 ? 7.465 10.517 -16.274 1.00 96.12 106 ILE A CA 1
ATOM 881 C C . ILE A 1 106 ? 8.706 11.286 -16.735 1.00 96.12 106 ILE A C 1
ATOM 883 O O . ILE A 1 106 ? 9.796 10.998 -16.257 1.00 96.12 106 ILE A O 1
ATOM 887 N N . VAL A 1 107 ? 8.546 12.283 -17.614 1.00 95.81 107 VAL A N 1
ATOM 888 C CA . VAL A 1 107 ? 9.674 13.078 -18.141 1.00 95.81 107 VAL A CA 1
ATOM 889 C C . VAL A 1 107 ? 10.441 13.761 -17.012 1.00 95.81 107 VAL A C 1
ATOM 891 O O . VAL A 1 107 ? 11.672 13.820 -17.032 1.00 95.81 107 VAL A O 1
ATOM 894 N N . LEU A 1 108 ? 9.723 14.273 -16.013 1.00 93.44 108 LEU A N 1
ATOM 895 C CA . LEU A 1 108 ? 10.349 14.877 -14.853 1.00 93.44 108 LEU A CA 1
ATOM 896 C C . LEU A 1 108 ? 11.168 13.853 -14.060 1.00 93.44 108 LEU A C 1
ATOM 898 O O . LEU A 1 108 ? 12.326 14.121 -13.761 1.00 93.44 108 LEU A O 1
ATOM 902 N N . LEU A 1 109 ? 10.600 12.692 -13.733 1.00 94.62 109 LEU A N 1
ATOM 903 C CA . LEU A 1 109 ? 11.310 11.656 -12.978 1.00 94.62 109 LEU A CA 1
ATOM 904 C C . LEU A 1 109 ? 12.519 11.103 -13.745 1.00 94.62 109 LEU A C 1
ATOM 906 O O . LEU A 1 109 ? 13.576 10.908 -13.151 1.00 94.62 109 LEU A O 1
ATOM 910 N N . GLU A 1 110 ? 12.398 10.915 -15.062 1.00 94.69 110 GLU A N 1
ATOM 911 C CA . GLU A 1 110 ? 13.498 10.481 -15.935 1.00 94.69 110 GLU A CA 1
ATOM 912 C C . GLU A 1 110 ? 14.676 11.469 -15.890 1.00 94.69 110 GLU A C 1
ATOM 914 O O . GLU A 1 110 ? 15.831 11.049 -15.826 1.00 94.69 110 GLU A O 1
ATOM 919 N N . LYS A 1 111 ? 14.412 12.783 -15.813 1.00 92.69 111 LYS A N 1
ATOM 920 C CA . LYS A 1 111 ? 15.464 13.807 -15.666 1.00 92.69 111 LYS A CA 1
ATOM 921 C C . LYS A 1 111 ? 16.303 13.618 -14.396 1.00 92.69 111 LYS A C 1
ATOM 923 O O . LYS A 1 111 ? 17.483 13.965 -14.385 1.00 92.69 111 LYS A O 1
ATOM 928 N N . TYR A 1 112 ? 15.706 13.073 -13.338 1.00 90.50 112 TYR A N 1
ATOM 929 C CA . TYR A 1 112 ? 16.358 12.845 -12.048 1.00 90.50 112 TYR A CA 1
ATOM 930 C C . TYR A 1 112 ? 16.803 11.392 -11.843 1.00 90.50 112 TYR A C 1
ATOM 932 O O . TYR A 1 112 ? 17.350 11.073 -10.790 1.00 90.50 112 TYR A O 1
ATOM 940 N N . GLN A 1 113 ? 16.656 10.512 -12.838 1.00 87.31 113 GLN A N 1
ATOM 941 C CA . GLN A 1 113 ? 17.020 9.096 -12.721 1.00 87.31 113 GLN A CA 1
ATOM 942 C C . GLN A 1 113 ? 18.504 8.885 -12.366 1.00 87.31 113 GLN A C 1
ATOM 944 O O . GLN A 1 113 ? 18.831 8.002 -11.574 1.00 87.31 113 GLN A O 1
ATOM 949 N N . ASN A 1 114 ? 19.393 9.738 -12.884 1.00 86.38 114 ASN A N 1
ATOM 950 C CA . ASN A 1 114 ? 20.840 9.668 -12.640 1.00 86.38 114 ASN A CA 1
ATOM 951 C C . ASN A 1 114 ? 21.238 9.939 -11.179 1.00 86.38 114 ASN A C 1
ATOM 953 O O . ASN A 1 114 ? 22.379 9.698 -10.801 1.00 86.38 114 ASN A O 1
ATOM 957 N N . THR A 1 115 ? 20.320 10.443 -10.347 1.00 87.00 115 THR A N 1
ATOM 958 C CA . THR A 1 115 ? 20.566 10.591 -8.903 1.00 87.00 115 THR A CA 1
ATOM 959 C C . THR A 1 115 ? 20.657 9.242 -8.193 1.00 87.00 115 THR A C 1
ATOM 961 O O . THR A 1 115 ? 21.144 9.188 -7.068 1.00 87.00 115 THR A O 1
ATOM 964 N N . HIS A 1 116 ? 20.182 8.165 -8.833 1.00 87.88 116 HIS A N 1
ATOM 965 C CA . HIS A 1 116 ? 20.077 6.824 -8.259 1.00 87.88 116 HIS A CA 1
ATOM 966 C C . HIS A 1 116 ? 19.307 6.774 -6.928 1.00 87.88 116 HIS A C 1
ATOM 968 O O . HIS A 1 116 ? 19.382 5.784 -6.200 1.00 87.88 116 HIS A O 1
ATOM 974 N N . ASP A 1 117 ? 18.503 7.799 -6.635 1.00 91.19 117 ASP A N 1
ATOM 975 C CA . ASP A 1 117 ? 17.676 7.840 -5.439 1.00 91.19 117 ASP A CA 1
ATOM 976 C C . ASP A 1 117 ? 16.583 6.748 -5.503 1.00 91.19 117 ASP A C 1
ATOM 978 O O . ASP A 1 117 ? 15.841 6.672 -6.496 1.00 91.19 117 ASP A O 1
ATOM 982 N N . PRO A 1 118 ? 16.470 5.876 -4.481 1.00 91.62 118 PRO A N 1
ATOM 983 C CA . PRO A 1 118 ? 15.500 4.786 -4.488 1.00 91.62 118 PRO A CA 1
ATOM 984 C C . PRO A 1 118 ? 14.048 5.258 -4.565 1.00 91.62 118 PRO A C 1
ATOM 986 O O . PRO A 1 118 ? 13.235 4.582 -5.193 1.00 91.62 118 PRO A O 1
ATOM 989 N N . LEU A 1 119 ? 13.709 6.409 -3.973 1.00 92.00 119 LEU A N 1
ATOM 990 C CA . LEU A 1 119 ? 12.341 6.923 -3.957 1.00 92.00 119 LEU A CA 1
ATOM 991 C C . LEU A 1 119 ? 11.932 7.444 -5.339 1.00 92.00 119 LEU A C 1
ATOM 993 O O . LEU A 1 119 ? 10.844 7.108 -5.815 1.00 92.00 119 LEU A O 1
ATOM 997 N N . VAL A 1 120 ? 12.812 8.193 -6.013 1.00 93.44 120 VAL A N 1
ATOM 998 C CA . VAL A 1 120 ? 12.587 8.647 -7.400 1.00 93.44 120 VAL A CA 1
ATOM 999 C C . VAL A 1 120 ? 12.435 7.447 -8.330 1.00 93.44 120 VAL A C 1
ATOM 1001 O O . VAL A 1 120 ? 11.493 7.388 -9.122 1.00 93.44 120 VAL A O 1
ATOM 1004 N N . CYS A 1 121 ? 13.325 6.460 -8.198 1.00 94.88 121 CYS A N 1
ATOM 1005 C CA . CYS A 1 121 ? 13.296 5.246 -9.007 1.00 94.88 121 CYS A CA 1
ATOM 1006 C C . CYS A 1 121 ? 12.021 4.419 -8.765 1.00 94.88 121 CYS A C 1
ATOM 1008 O O . CYS A 1 121 ? 11.347 4.038 -9.724 1.00 94.88 121 CYS A O 1
ATOM 1010 N N . ALA A 1 122 ? 11.638 4.205 -7.503 1.00 94.31 122 ALA A N 1
ATOM 1011 C CA . ALA A 1 122 ? 10.414 3.495 -7.139 1.00 94.31 122 ALA A CA 1
ATOM 1012 C C . ALA A 1 122 ? 9.166 4.209 -7.677 1.00 94.31 122 ALA A C 1
ATOM 1014 O O . ALA A 1 122 ? 8.298 3.564 -8.262 1.00 94.31 122 ALA A O 1
ATOM 1015 N N . THR A 1 123 ? 9.106 5.539 -7.552 1.00 94.44 123 THR A N 1
ATOM 1016 C CA . THR A 1 123 ? 7.987 6.353 -8.055 1.00 94.44 123 THR A CA 1
ATOM 1017 C C . THR A 1 123 ? 7.876 6.268 -9.580 1.00 94.44 123 THR A C 1
ATOM 1019 O O . THR A 1 123 ? 6.786 6.065 -10.114 1.00 94.44 123 THR A O 1
ATOM 1022 N N . LEU A 1 124 ? 9.000 6.374 -10.298 1.00 96.31 124 LEU A N 1
ATOM 1023 C CA . LEU A 1 124 ? 9.030 6.245 -11.758 1.00 96.31 124 LEU A CA 1
ATOM 1024 C C . LEU A 1 124 ? 8.588 4.854 -12.207 1.00 96.31 124 LEU A C 1
ATOM 1026 O O . LEU A 1 124 ? 7.752 4.729 -13.103 1.00 96.31 124 LEU A O 1
ATOM 1030 N N . ALA A 1 125 ? 9.130 3.811 -11.583 1.00 96.12 125 ALA A N 1
ATOM 1031 C CA . ALA A 1 125 ? 8.794 2.438 -11.917 1.00 96.12 125 ALA A CA 1
ATOM 1032 C C . ALA A 1 125 ? 7.319 2.114 -11.627 1.00 96.12 125 ALA A C 1
ATOM 1034 O O . ALA A 1 125 ? 6.684 1.458 -12.453 1.00 96.12 125 ALA A O 1
ATOM 1035 N N . ASP A 1 126 ? 6.754 2.614 -10.524 1.00 94.88 126 ASP A N 1
ATOM 1036 C CA . ASP A 1 126 ? 5.335 2.435 -10.199 1.00 94.88 126 ASP A CA 1
ATOM 1037 C C . ASP A 1 126 ? 4.419 3.132 -11.220 1.00 94.88 126 ASP A C 1
ATOM 1039 O O . ASP A 1 126 ? 3.495 2.516 -11.757 1.00 94.88 126 ASP A O 1
ATOM 1043 N N . ILE A 1 127 ? 4.722 4.382 -11.590 1.00 95.44 127 ILE A N 1
ATOM 1044 C CA . ILE A 1 127 ? 3.980 5.100 -12.637 1.00 95.44 127 ILE A CA 1
ATOM 1045 C C . ILE A 1 127 ? 4.071 4.355 -13.976 1.00 95.44 127 ILE A C 1
ATOM 1047 O O . ILE A 1 127 ? 3.057 4.124 -14.634 1.00 95.44 127 ILE A O 1
ATOM 1051 N N . LEU A 1 128 ? 5.267 3.917 -14.381 1.00 96.31 128 LEU A N 1
ATOM 1052 C CA . LEU A 1 128 ? 5.451 3.140 -15.612 1.00 96.31 128 LEU A CA 1
ATOM 1053 C C . LEU A 1 128 ? 4.663 1.826 -15.595 1.00 96.31 128 LEU A C 1
ATOM 1055 O O . LEU A 1 128 ? 4.148 1.406 -16.634 1.00 96.31 128 LEU A O 1
ATOM 1059 N N . LEU A 1 129 ? 4.565 1.175 -14.437 1.00 95.62 129 LEU A N 1
ATOM 1060 C CA . LEU A 1 129 ? 3.812 -0.060 -14.270 1.00 95.62 129 LEU A CA 1
ATOM 1061 C C . LEU A 1 129 ? 2.309 0.160 -14.515 1.00 95.62 129 LEU A C 1
ATOM 1063 O O . LEU A 1 129 ? 1.695 -0.610 -15.264 1.00 95.62 129 LEU A O 1
ATOM 1067 N N . ARG A 1 130 ? 1.747 1.246 -13.967 1.00 92.69 130 ARG A N 1
ATOM 1068 C CA . ARG A 1 130 ? 0.343 1.663 -14.168 1.00 92.69 130 ARG A CA 1
ATOM 1069 C C . ARG A 1 130 ? 0.033 2.035 -15.607 1.00 92.69 130 ARG A C 1
ATOM 1071 O O . ARG A 1 130 ? -1.024 1.679 -16.115 1.00 92.69 130 ARG A O 1
ATOM 1078 N N . GLU A 1 131 ? 0.986 2.668 -16.284 1.00 95.12 131 GLU A N 1
ATOM 1079 C CA . GLU A 1 131 ? 0.902 2.968 -17.717 1.00 95.12 131 GLU A CA 1
ATOM 1080 C C . GLU A 1 131 ? 1.097 1.722 -18.605 1.00 95.12 131 GLU A C 1
ATOM 1082 O O . GLU A 1 131 ? 1.221 1.830 -19.825 1.00 95.12 131 GLU A O 1
ATOM 1087 N N . GLY A 1 132 ? 1.158 0.517 -18.023 1.00 94.50 132 GLY A N 1
ATOM 1088 C CA . GLY A 1 132 ? 1.264 -0.731 -18.774 1.00 94.50 132 GLY A CA 1
ATOM 1089 C C . GLY A 1 132 ? 2.642 -0.958 -19.397 1.00 94.50 132 GLY A C 1
ATOM 1090 O O . GLY A 1 132 ? 2.766 -1.717 -20.358 1.00 94.50 132 GLY A O 1
ATOM 1091 N N . ARG A 1 133 ? 3.699 -0.337 -18.854 1.00 96.88 133 ARG A N 1
ATOM 1092 C CA . ARG A 1 133 ? 5.088 -0.432 -19.344 1.00 96.88 133 ARG A CA 1
ATOM 1093 C C . ARG A 1 133 ? 5.995 -1.227 -18.381 1.00 96.88 133 ARG A C 1
ATOM 1095 O O . ARG A 1 133 ? 7.063 -0.731 -18.012 1.00 96.88 133 ARG A O 1
ATOM 1102 N N . PRO A 1 134 ? 5.667 -2.485 -18.010 1.00 96.88 134 PRO A N 1
ATOM 1103 C CA . PRO A 1 134 ? 6.405 -3.234 -16.987 1.00 96.88 134 PRO A CA 1
ATOM 1104 C C . PRO A 1 134 ? 7.859 -3.527 -17.382 1.00 96.88 134 PRO A C 1
ATOM 1106 O O . PRO A 1 134 ? 8.741 -3.515 -16.533 1.00 96.88 134 PRO A O 1
ATOM 1109 N N . LYS A 1 135 ? 8.148 -3.730 -18.676 1.00 96.94 135 LYS A N 1
ATOM 1110 C CA . LYS A 1 135 ? 9.529 -3.918 -19.159 1.00 96.94 135 LYS A CA 1
ATOM 1111 C C . LYS A 1 135 ? 10.390 -2.673 -18.943 1.00 96.94 135 LYS A C 1
ATOM 1113 O O . LYS A 1 135 ? 11.574 -2.801 -18.650 1.00 96.94 135 LYS A O 1
ATOM 1118 N N . HIS A 1 136 ? 9.800 -1.485 -19.095 1.00 96.56 136 HIS A N 1
ATOM 1119 C CA . HIS A 1 136 ? 10.514 -0.236 -18.858 1.00 96.56 136 HIS A CA 1
ATOM 1120 C C . HIS A 1 136 ? 10.761 -0.051 -17.363 1.00 96.56 136 HIS A C 1
ATOM 1122 O O . HIS A 1 136 ? 11.904 0.143 -16.971 1.00 96.56 136 HIS A O 1
ATOM 1128 N N . ALA A 1 137 ? 9.725 -0.238 -16.538 1.00 96.81 137 ALA A N 1
ATOM 1129 C CA . ALA A 1 137 ? 9.846 -0.210 -15.081 1.00 96.81 137 ALA A CA 1
ATOM 1130 C C . ALA A 1 137 ? 10.942 -1.164 -14.571 1.00 96.81 137 ALA A C 1
ATOM 1132 O O . ALA A 1 137 ? 11.782 -0.766 -13.772 1.00 96.81 137 ALA A O 1
ATOM 1133 N N . LEU A 1 138 ? 10.996 -2.394 -15.097 1.00 96.88 138 LEU A N 1
ATOM 1134 C CA . LEU A 1 138 ? 12.018 -3.379 -14.737 1.00 96.88 138 LEU A CA 1
ATOM 1135 C C . LEU A 1 138 ? 13.444 -2.881 -15.020 1.00 96.88 138 LEU A C 1
ATOM 1137 O O . LEU A 1 138 ? 14.329 -3.058 -14.187 1.00 96.88 138 LEU A O 1
ATOM 1141 N N . ARG A 1 139 ? 13.663 -2.257 -16.184 1.00 96.12 139 ARG A N 1
ATOM 1142 C CA . ARG A 1 139 ? 14.965 -1.688 -16.554 1.00 96.12 139 ARG A CA 1
ATOM 1143 C C . ARG A 1 139 ? 15.366 -0.559 -15.605 1.00 96.12 139 ARG A C 1
ATOM 1145 O O . ARG A 1 139 ? 16.463 -0.596 -15.069 1.00 96.12 139 ARG A O 1
ATOM 1152 N N . ILE A 1 140 ? 14.455 0.382 -15.352 1.00 95.25 140 ILE A N 1
ATOM 1153 C CA . ILE A 1 140 ? 14.684 1.511 -14.437 1.00 95.25 140 ILE A CA 1
ATOM 1154 C C . ILE A 1 140 ? 15.115 1.020 -13.048 1.00 95.25 140 ILE A C 1
ATOM 1156 O O . ILE A 1 140 ? 16.065 1.552 -12.478 1.00 95.25 140 ILE A O 1
ATOM 1160 N N . ILE A 1 141 ? 14.456 -0.022 -12.528 1.00 95.31 141 ILE A N 1
ATOM 1161 C CA . ILE A 1 141 ? 14.806 -0.613 -11.232 1.00 95.31 141 ILE A CA 1
ATOM 1162 C C . ILE A 1 141 ? 16.197 -1.254 -11.272 1.00 95.31 141 ILE A C 1
ATOM 1164 O O . ILE A 1 141 ? 16.997 -0.999 -10.379 1.00 95.31 141 ILE A O 1
ATOM 1168 N N . HIS A 1 142 ? 16.501 -2.075 -12.282 1.00 94.06 142 HIS A N 1
ATOM 1169 C CA . HIS A 1 142 ? 17.797 -2.760 -12.369 1.00 94.06 142 HIS A CA 1
ATOM 1170 C C . HIS A 1 142 ? 18.983 -1.816 -12.586 1.00 94.06 142 HIS A C 1
ATOM 1172 O O . HIS A 1 142 ? 20.079 -2.118 -12.120 1.00 94.06 142 HIS A O 1
ATOM 1178 N N . ASP A 1 143 ? 18.762 -0.680 -13.247 1.00 93.19 143 ASP A N 1
ATOM 1179 C CA . ASP A 1 143 ? 19.784 0.347 -13.461 1.00 93.19 143 ASP A CA 1
ATOM 1180 C C . ASP A 1 143 ? 20.108 1.126 -12.161 1.00 93.19 143 ASP A C 1
ATOM 1182 O O . ASP A 1 143 ? 21.066 1.901 -12.117 1.00 93.19 143 ASP A O 1
ATOM 1186 N N . ASN A 1 144 ? 19.336 0.941 -11.080 1.00 92.94 144 ASN A N 1
ATOM 1187 C CA . ASN A 1 144 ? 19.605 1.556 -9.782 1.00 92.94 144 ASN A CA 1
ATOM 1188 C C . ASN A 1 144 ? 20.521 0.657 -8.920 1.00 92.94 144 ASN A C 1
ATOM 1190 O O . ASN A 1 144 ? 20.124 -0.458 -8.594 1.00 92.94 144 ASN A O 1
ATOM 1194 N N . PRO A 1 145 ? 21.699 1.121 -8.459 1.00 92.12 145 PRO A N 1
ATOM 1195 C CA . PRO A 1 145 ? 22.638 0.310 -7.674 1.00 92.12 145 PRO A CA 1
ATOM 1196 C C . PRO A 1 145 ? 22.078 -0.173 -6.324 1.00 92.12 145 PRO A C 1
ATOM 1198 O O . PRO A 1 145 ? 22.576 -1.147 -5.765 1.00 92.12 145 PRO A O 1
ATOM 1201 N N . HIS A 1 146 ? 21.034 0.474 -5.805 1.00 89.00 146 HIS A N 1
ATOM 1202 C CA . HIS A 1 146 ? 20.420 0.175 -4.512 1.00 89.00 146 HIS A CA 1
ATOM 1203 C C . HIS A 1 146 ? 19.192 -0.744 -4.606 1.00 89.00 146 HIS A C 1
ATOM 1205 O O . HIS A 1 146 ? 18.518 -0.969 -3.596 1.00 89.00 146 HIS A O 1
ATOM 1211 N N . TYR A 1 147 ? 18.894 -1.310 -5.783 1.00 89.06 147 TYR A N 1
ATOM 1212 C CA . TYR A 1 147 ? 17.669 -2.088 -6.019 1.00 89.06 147 TYR A CA 1
ATOM 1213 C C . TYR A 1 147 ? 17.491 -3.326 -5.133 1.00 89.06 147 TYR A C 1
ATOM 1215 O O . TYR A 1 147 ? 16.367 -3.783 -4.948 1.00 89.06 147 TYR A O 1
ATOM 1223 N N . THR A 1 148 ? 18.574 -3.868 -4.571 1.00 90.06 148 THR A N 1
ATOM 1224 C CA . THR A 1 148 ? 18.538 -5.018 -3.651 1.00 90.06 148 THR A CA 1
ATOM 1225 C C . THR A 1 148 ? 18.532 -4.629 -2.177 1.00 90.06 148 THR A C 1
ATOM 1227 O O . THR A 1 148 ? 18.289 -5.484 -1.328 1.00 90.06 148 THR A O 1
ATOM 1230 N N . SER A 1 149 ? 18.809 -3.363 -1.858 1.00 90.94 149 SER A N 1
ATOM 1231 C CA . SER A 1 149 ? 18.961 -2.870 -0.485 1.00 90.94 149 SER A CA 1
ATOM 1232 C C . SER A 1 149 ? 17.787 -2.027 0.005 1.00 90.94 149 SER A C 1
ATOM 1234 O O . SER A 1 149 ? 17.658 -1.833 1.212 1.00 90.94 149 SER A O 1
ATOM 1236 N N . ASP A 1 150 ? 16.935 -1.535 -0.898 1.00 93.06 150 ASP A N 1
ATOM 1237 C CA . ASP A 1 150 ? 15.781 -0.713 -0.536 1.00 93.06 150 ASP A CA 1
ATOM 1238 C C . ASP A 1 150 ? 14.468 -1.529 -0.544 1.00 93.06 150 ASP A C 1
ATOM 1240 O O . ASP A 1 150 ? 14.099 -2.115 -1.569 1.00 93.06 150 ASP A O 1
ATOM 1244 N N . PRO A 1 151 ? 13.727 -1.585 0.580 1.00 94.50 151 PRO A N 1
ATOM 1245 C CA . PRO A 1 151 ? 12.513 -2.390 0.671 1.00 94.50 151 PRO A CA 1
ATOM 1246 C C . PRO A 1 151 ? 11.361 -1.856 -0.187 1.00 94.50 151 PRO A C 1
ATOM 1248 O O . PRO A 1 151 ? 10.553 -2.662 -0.656 1.00 94.50 151 PRO A O 1
ATOM 1251 N N . LEU A 1 152 ? 11.264 -0.540 -0.412 1.00 92.81 152 LEU A N 1
ATOM 1252 C CA . LEU A 1 152 ? 10.224 0.040 -1.264 1.00 92.81 152 LEU A CA 1
ATOM 1253 C C . LEU A 1 152 ? 10.494 -0.302 -2.731 1.00 92.81 152 LEU A C 1
ATOM 1255 O O . LEU A 1 152 ? 9.591 -0.749 -3.434 1.00 92.81 152 LEU A O 1
ATOM 1259 N N . LEU A 1 153 ? 11.742 -0.174 -3.176 1.00 94.25 153 LEU A N 1
ATOM 1260 C CA . LEU A 1 153 ? 12.142 -0.496 -4.540 1.00 94.25 153 LEU A CA 1
ATOM 1261 C C . LEU A 1 153 ? 11.948 -1.990 -4.849 1.00 94.25 153 LEU A C 1
ATOM 1263 O O . LEU A 1 153 ? 11.429 -2.341 -5.909 1.00 94.25 153 LEU A O 1
ATOM 1267 N N . LEU A 1 154 ? 12.248 -2.871 -3.887 1.00 96.62 154 LEU A N 1
ATOM 1268 C CA . LEU A 1 154 ? 11.920 -4.297 -3.981 1.00 96.62 154 LEU A CA 1
ATOM 1269 C C . LEU A 1 154 ? 10.410 -4.556 -4.017 1.00 96.62 154 LEU A C 1
ATOM 1271 O O . LEU A 1 154 ? 9.961 -5.427 -4.758 1.00 96.62 154 LEU A O 1
ATOM 1275 N N . CYS A 1 155 ? 9.608 -3.807 -3.257 1.00 95.25 155 CYS A N 1
ATOM 1276 C CA . CYS A 1 155 ? 8.149 -3.917 -3.317 1.00 95.25 155 CYS A CA 1
ATOM 1277 C C . CYS A 1 155 ? 7.640 -3.632 -4.742 1.00 95.25 155 CYS A C 1
ATOM 1279 O O . CYS A 1 155 ? 6.933 -4.457 -5.331 1.00 95.25 155 CYS A O 1
ATOM 1281 N N . VAL A 1 156 ? 8.089 -2.521 -5.339 1.00 95.50 156 VAL A N 1
ATOM 1282 C CA . VAL A 1 156 ? 7.749 -2.155 -6.723 1.00 95.50 156 VAL A CA 1
ATOM 1283 C C . VAL A 1 156 ? 8.258 -3.206 -7.713 1.00 95.50 156 VAL A C 1
ATOM 1285 O O . 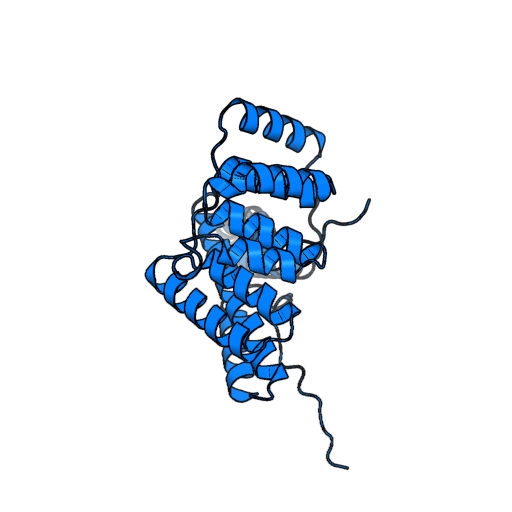VAL A 1 156 ? 7.506 -3.630 -8.590 1.00 95.50 156 VAL A O 1
ATOM 1288 N N . LEU A 1 157 ? 9.482 -3.719 -7.545 1.00 97.19 157 LEU A N 1
ATOM 1289 C CA . L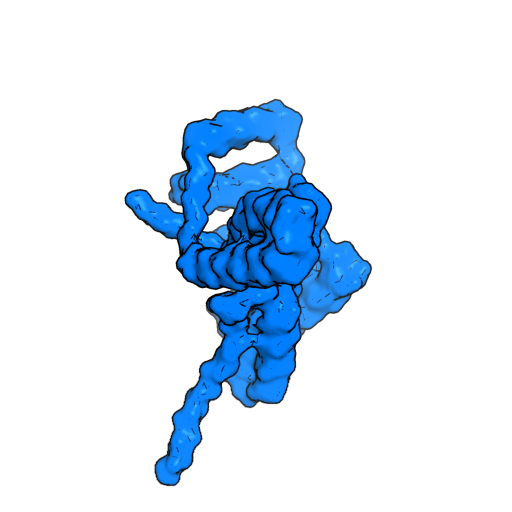EU A 1 157 ? 10.018 -4.800 -8.379 1.00 97.19 157 LEU A CA 1
ATOM 1290 C C . LEU A 1 157 ? 9.145 -6.059 -8.325 1.00 97.19 157 LEU A C 1
ATOM 1292 O O . LEU A 1 157 ? 8.868 -6.665 -9.361 1.00 97.19 157 LEU A O 1
ATOM 1296 N N . GLY A 1 158 ? 8.668 -6.437 -7.140 1.00 97.06 158 GLY A N 1
ATOM 1297 C CA . GLY A 1 158 ? 7.734 -7.546 -6.981 1.00 97.06 158 GLY A CA 1
ATOM 1298 C C . GLY A 1 158 ? 6.445 -7.314 -7.771 1.00 97.06 158 GLY A C 1
ATOM 1299 O O . GLY A 1 158 ? 5.997 -8.212 -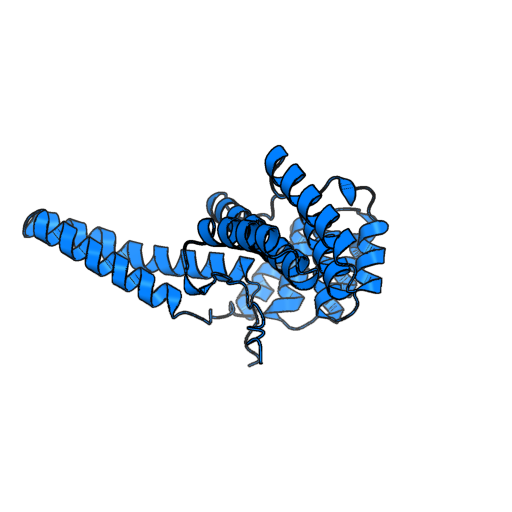8.485 1.00 97.06 158 GLY A O 1
ATOM 1300 N N . HIS A 1 159 ? 5.884 -6.097 -7.734 1.00 96.25 159 HIS A N 1
ATOM 1301 C CA . HIS A 1 159 ? 4.704 -5.742 -8.537 1.00 96.25 159 HIS A CA 1
ATOM 1302 C C . HIS A 1 159 ? 4.973 -5.817 -10.043 1.00 96.25 159 HIS A C 1
ATOM 1304 O O . HIS A 1 159 ? 4.146 -6.361 -10.780 1.00 96.25 159 HIS A O 1
ATOM 1310 N N . VAL A 1 160 ? 6.139 -5.347 -10.493 1.00 97.25 160 VAL A N 1
ATOM 1311 C CA . VAL A 1 160 ? 6.574 -5.448 -11.892 1.00 97.25 160 VAL A CA 1
ATOM 1312 C C . VAL A 1 160 ? 6.650 -6.912 -12.333 1.00 97.25 160 VAL A C 1
ATOM 1314 O O . VAL A 1 160 ? 6.055 -7.287 -13.344 1.00 97.25 160 VAL A O 1
ATOM 1317 N N . LEU A 1 161 ? 7.323 -7.766 -11.557 1.00 97.75 161 LEU A N 1
ATOM 1318 C CA . LEU A 1 161 ? 7.452 -9.197 -11.848 1.00 97.75 161 LEU A CA 1
ATOM 1319 C C . LEU A 1 161 ? 6.093 -9.901 -11.860 1.00 97.75 161 LEU A C 1
ATOM 1321 O O . LEU A 1 161 ? 5.830 -10.713 -12.750 1.00 97.75 161 LEU A O 1
ATOM 1325 N N . ARG A 1 162 ? 5.209 -9.540 -10.925 1.00 96.00 162 ARG A N 1
ATOM 1326 C CA . ARG A 1 162 ? 3.836 -10.040 -10.855 1.00 96.00 162 ARG A CA 1
ATOM 1327 C C . ARG A 1 162 ? 3.046 -9.708 -12.122 1.00 96.00 162 ARG A C 1
ATOM 1329 O O . ARG A 1 162 ? 2.443 -10.599 -12.705 1.00 96.00 162 ARG A O 1
ATOM 1336 N N . GLN A 1 163 ? 3.088 -8.460 -12.595 1.00 95.44 163 GLN A N 1
ATOM 1337 C CA . GLN A 1 163 ? 2.409 -8.047 -13.835 1.00 95.44 163 GLN A CA 1
ATOM 1338 C C . GLN A 1 163 ? 2.999 -8.714 -15.087 1.00 95.44 163 GLN A C 1
ATOM 1340 O O . GLN A 1 163 ? 2.319 -8.859 -16.100 1.00 95.44 163 GLN A O 1
ATOM 1345 N N . MET A 1 164 ? 4.255 -9.157 -15.017 1.00 96.69 164 MET A N 1
ATOM 1346 C CA . MET A 1 164 ? 4.905 -9.966 -16.050 1.00 96.69 164 MET A CA 1
ATOM 1347 C C . MET A 1 164 ? 4.654 -11.477 -15.896 1.00 96.69 164 MET A C 1
ATOM 1349 O O . MET A 1 164 ? 5.288 -12.258 -16.604 1.00 96.69 164 MET A O 1
ATOM 1353 N N . ASN A 1 165 ? 3.765 -11.899 -14.989 1.00 96.69 165 ASN A N 1
ATOM 1354 C CA . ASN A 1 165 ? 3.462 -13.299 -14.665 1.00 96.69 165 ASN A CA 1
ATOM 1355 C C . ASN A 1 165 ? 4.673 -14.120 -14.177 1.00 96.69 165 ASN A C 1
ATOM 1357 O O . ASN A 1 165 ? 4.684 -15.345 -14.273 1.00 96.69 165 ASN A O 1
ATOM 1361 N N . LYS A 1 166 ? 5.711 -13.466 -13.642 1.00 97.50 166 LYS A N 1
ATOM 1362 C CA . LYS A 1 166 ? 6.892 -14.123 -13.064 1.00 97.50 166 LYS A CA 1
ATOM 1363 C C . LYS A 1 166 ? 6.670 -14.383 -11.572 1.00 97.50 166 LYS A C 1
ATOM 1365 O O . LYS A 1 166 ? 7.325 -13.773 -10.728 1.00 97.50 166 LYS A O 1
ATOM 1370 N N . TRP A 1 167 ? 5.711 -15.252 -11.257 1.00 97.19 167 TRP A N 1
ATOM 1371 C CA . TRP A 1 167 ? 5.182 -15.444 -9.900 1.00 97.19 167 TRP A CA 1
ATOM 1372 C C . TRP A 1 167 ? 6.241 -15.890 -8.884 1.00 97.19 167 TRP A C 1
ATOM 1374 O O . TRP A 1 167 ? 6.379 -15.242 -7.850 1.00 97.19 167 TRP A O 1
ATOM 1384 N N . ASP A 1 168 ? 7.052 -16.906 -9.197 1.00 97.25 168 ASP A N 1
ATOM 1385 C CA . ASP A 1 168 ? 8.114 -17.391 -8.296 1.00 97.25 168 ASP A CA 1
ATOM 1386 C C . ASP A 1 168 ? 9.162 -16.318 -7.984 1.00 97.25 168 ASP A C 1
ATOM 1388 O O . ASP A 1 168 ? 9.633 -16.179 -6.854 1.00 97.25 168 ASP A O 1
ATOM 1392 N N . ALA A 1 169 ? 9.531 -15.526 -8.995 1.00 97.50 169 ALA A N 1
ATOM 1393 C CA . ALA A 1 169 ? 10.466 -14.424 -8.818 1.00 97.50 169 ALA A CA 1
ATOM 1394 C C . ALA A 1 169 ? 9.844 -13.306 -7.968 1.00 97.50 169 ALA A C 1
ATOM 1396 O O . ALA A 1 169 ? 10.510 -12.770 -7.085 1.00 97.50 169 ALA A O 1
ATOM 1397 N N . ALA A 1 170 ? 8.565 -12.987 -8.194 1.00 98.00 170 ALA A N 1
ATOM 1398 C CA . ALA A 1 170 ? 7.842 -11.998 -7.403 1.00 98.00 170 ALA A CA 1
ATOM 1399 C C . ALA A 1 170 ? 7.774 -12.397 -5.921 1.00 98.00 170 ALA A C 1
ATOM 1401 O O . ALA A 1 170 ? 8.027 -11.552 -5.067 1.00 98.00 170 ALA A O 1
ATOM 1402 N N . ILE A 1 171 ? 7.522 -13.677 -5.612 1.00 98.25 171 ILE A N 1
ATOM 1403 C CA . ILE A 1 171 ? 7.509 -14.195 -4.232 1.00 98.25 171 ILE A CA 1
ATOM 1404 C C . ILE A 1 171 ? 8.840 -13.914 -3.535 1.00 98.25 171 ILE A C 1
ATOM 1406 O O . ILE A 1 171 ? 8.855 -13.257 -2.495 1.00 98.25 171 ILE A O 1
ATOM 1410 N N . LYS A 1 172 ? 9.961 -14.326 -4.141 1.00 97.94 172 LYS A N 1
ATOM 1411 C CA . LYS A 1 172 ? 11.303 -14.122 -3.568 1.00 97.94 172 LYS A CA 1
ATOM 1412 C C . LYS A 1 172 ? 11.595 -12.646 -3.296 1.00 97.94 172 LYS A C 1
ATOM 1414 O O . LYS A 1 172 ? 12.154 -12.298 -2.259 1.00 97.94 172 LYS A O 1
ATOM 1419 N N . ILE A 1 173 ? 11.202 -11.775 -4.223 1.00 98.00 173 ILE A N 1
ATOM 1420 C CA . ILE A 1 173 ? 11.410 -10.331 -4.098 1.00 98.00 173 ILE A CA 1
ATOM 1421 C C . ILE A 1 173 ? 10.523 -9.719 -3.004 1.00 98.00 173 ILE A C 1
ATOM 1423 O O . ILE A 1 173 ? 11.007 -8.910 -2.212 1.00 98.00 173 ILE A O 1
ATOM 1427 N N . TYR A 1 174 ? 9.256 -10.124 -2.896 1.00 98.00 174 TYR A N 1
ATOM 1428 C CA . TYR A 1 174 ? 8.378 -9.665 -1.819 1.00 98.00 174 TYR A CA 1
ATOM 1429 C C . TYR A 1 174 ? 8.843 -10.138 -0.438 1.00 98.00 174 TYR A C 1
ATOM 1431 O O . TYR A 1 174 ? 8.785 -9.372 0.525 1.00 98.00 174 TYR A O 1
ATOM 1439 N N . GLU A 1 175 ? 9.330 -11.374 -0.324 1.00 97.75 175 GLU A N 1
ATOM 1440 C CA . GLU A 1 175 ? 9.905 -11.895 0.920 1.00 97.75 175 GLU A CA 1
ATOM 1441 C C . GLU A 1 175 ? 11.158 -11.118 1.331 1.00 97.75 175 GLU A C 1
ATOM 1443 O O . GLU A 1 175 ? 11.291 -10.744 2.499 1.00 97.75 175 GLU A O 1
ATOM 1448 N N . LEU A 1 176 ? 12.032 -10.798 0.371 1.00 97.19 176 LEU A N 1
ATOM 1449 C CA . LEU A 1 176 ? 13.205 -9.961 0.613 1.00 97.19 176 LEU A CA 1
ATOM 1450 C C . LEU A 1 176 ? 12.812 -8.542 1.055 1.00 97.19 176 LEU A C 1
ATOM 1452 O O . LEU A 1 176 ? 13.363 -8.033 2.032 1.00 97.19 176 LEU A O 1
ATOM 1456 N N . SER A 1 177 ? 11.824 -7.930 0.392 1.00 97.12 177 SER A N 1
ATOM 1457 C CA . SER A 1 177 ? 11.277 -6.620 0.773 1.00 97.12 177 SER A CA 1
ATOM 1458 C C . SER A 1 177 ? 10.766 -6.627 2.218 1.00 97.12 177 SER A C 1
ATOM 1460 O O . SER A 1 177 ? 11.148 -5.764 3.009 1.00 97.12 177 SER A O 1
ATOM 1462 N N . LEU A 1 178 ? 9.982 -7.640 2.612 1.00 96.88 178 LEU A N 1
ATOM 1463 C CA . LEU A 1 178 ? 9.494 -7.794 3.987 1.00 96.88 178 LEU A CA 1
ATOM 1464 C C . LEU A 1 178 ? 10.628 -7.987 5.001 1.00 96.88 178 LEU A C 1
ATOM 1466 O O . LEU A 1 178 ? 10.577 -7.420 6.095 1.00 96.88 178 LEU A O 1
ATOM 1470 N N . ALA A 1 179 ? 11.640 -8.788 4.661 1.00 96.69 179 ALA A N 1
ATOM 1471 C CA . ALA A 1 179 ? 12.785 -9.033 5.533 1.00 96.69 179 ALA A CA 1
ATOM 1472 C C . ALA A 1 179 ? 13.582 -7.746 5.792 1.00 96.69 179 ALA A C 1
ATOM 1474 O O . ALA A 1 179 ? 13.920 -7.452 6.942 1.00 96.69 179 ALA A O 1
ATOM 1475 N N . LEU A 1 180 ? 13.825 -6.948 4.748 1.00 96.06 180 LEU A N 1
ATOM 1476 C CA . LEU A 1 180 ? 14.499 -5.656 4.872 1.00 96.06 180 LEU A CA 1
ATOM 1477 C C . LEU A 1 180 ? 13.634 -4.632 5.604 1.00 96.06 180 LEU A C 1
ATOM 1479 O O . LEU A 1 180 ? 14.107 -4.023 6.559 1.00 96.06 180 LEU A O 1
ATOM 1483 N N . ALA A 1 181 ? 12.350 -4.512 5.259 1.00 94.69 181 ALA A N 1
ATOM 1484 C CA . ALA A 1 181 ? 11.427 -3.608 5.943 1.00 94.69 181 ALA A CA 1
ATOM 1485 C C . ALA A 1 181 ? 11.332 -3.908 7.449 1.00 94.69 181 ALA A C 1
ATOM 1487 O O . ALA A 1 181 ? 11.234 -2.989 8.258 1.00 94.69 181 ALA A O 1
ATOM 1488 N N . ARG A 1 182 ? 11.425 -5.180 7.859 1.00 94.19 182 ARG A N 1
ATOM 1489 C CA . ARG A 1 182 ? 11.477 -5.556 9.281 1.00 94.19 182 ARG A CA 1
ATOM 1490 C C . ARG A 1 182 ? 12.768 -5.105 9.971 1.00 94.19 182 ARG A C 1
ATOM 1492 O O . ARG A 1 182 ? 12.736 -4.823 11.166 1.00 94.19 182 ARG A O 1
ATOM 1499 N N . LYS A 1 183 ? 13.891 -5.079 9.251 1.00 93.19 183 LYS A N 1
ATOM 1500 C CA . LYS A 1 183 ? 15.210 -4.726 9.793 1.00 93.19 183 LYS A CA 1
ATOM 1501 C C . LYS A 1 183 ? 15.435 -3.213 9.840 1.00 93.19 183 LYS A C 1
ATOM 1503 O O . LYS A 1 183 ? 15.955 -2.722 10.835 1.00 93.19 183 LYS A O 1
ATOM 1508 N N . SER A 1 184 ? 15.077 -2.497 8.777 1.00 90.25 184 SER A N 1
ATOM 1509 C CA . SER A 1 184 ? 15.407 -1.077 8.589 1.00 90.25 184 SER A CA 1
ATOM 1510 C C . SER A 1 184 ? 14.196 -0.158 8.416 1.00 90.25 184 SER A C 1
ATOM 1512 O O . SER A 1 184 ? 14.366 1.056 8.399 1.00 90.25 184 SER A O 1
ATOM 1514 N N . GLY A 1 185 ? 12.981 -0.701 8.308 1.00 90.94 185 GLY A N 1
ATOM 1515 C CA . GLY A 1 185 ? 11.785 0.073 7.969 1.00 90.94 185 GLY A CA 1
ATOM 1516 C C . GLY A 1 185 ? 11.706 0.435 6.484 1.00 90.94 185 GLY A C 1
ATOM 1517 O O . GLY A 1 185 ? 12.644 0.208 5.720 1.00 90.94 185 GLY A O 1
ATOM 1518 N N . PHE A 1 186 ? 10.563 0.991 6.074 1.00 91.00 186 PHE A N 1
ATOM 1519 C CA . PHE A 1 186 ? 10.413 1.616 4.755 1.00 91.00 186 PHE A CA 1
ATOM 1520 C C . PHE A 1 186 ? 11.035 3.017 4.741 1.00 91.00 186 PHE A C 1
ATOM 1522 O O . PHE A 1 186 ? 11.034 3.683 5.785 1.00 91.00 186 PHE A O 1
ATOM 1529 N N . PRO A 1 187 ? 11.518 3.491 3.576 1.00 87.00 187 PRO A N 1
ATOM 1530 C CA . PRO A 1 187 ? 12.080 4.826 3.452 1.00 87.00 187 PRO A CA 1
ATOM 1531 C C . PRO A 1 187 ? 11.073 5.906 3.865 1.00 87.00 187 PRO A C 1
ATOM 1533 O O . PRO A 1 187 ? 9.851 5.762 3.738 1.00 87.00 187 PRO A O 1
ATOM 1536 N N . PHE A 1 188 ? 11.610 7.001 4.395 1.00 85.06 188 PHE A N 1
ATOM 1537 C CA . PHE A 1 188 ? 10.823 8.152 4.810 1.00 85.06 188 PHE A CA 1
ATOM 1538 C C . PHE A 1 188 ? 10.327 8.927 3.589 1.00 85.06 188 PHE A C 1
ATOM 1540 O O . PHE A 1 188 ? 11.116 9.293 2.722 1.00 85.06 188 PHE A O 1
ATOM 1547 N N . ASN A 1 189 ? 9.030 9.224 3.547 1.00 81.19 189 ASN A N 1
ATOM 1548 C CA . ASN A 1 189 ? 8.399 9.926 2.430 1.00 81.19 189 ASN A CA 1
ATOM 1549 C C . ASN A 1 189 ? 7.984 11.365 2.779 1.00 81.19 189 ASN A C 1
ATOM 1551 O O . ASN A 1 189 ? 7.019 11.879 2.233 1.00 81.19 189 ASN A O 1
ATOM 1555 N N . GLY A 1 190 ? 8.626 12.025 3.744 1.00 81.75 190 GLY A N 1
ATOM 1556 C CA . GLY A 1 190 ? 8.267 13.405 4.101 1.00 81.75 190 GLY A CA 1
ATOM 1557 C C . GLY A 1 190 ? 6.981 13.562 4.920 1.00 81.75 190 GLY A C 1
ATOM 1558 O O . GLY A 1 190 ? 6.671 14.676 5.342 1.00 81.75 190 GLY A O 1
ATOM 1559 N N . ALA A 1 191 ? 6.221 12.490 5.168 1.00 85.31 191 ALA A N 1
ATOM 1560 C CA . ALA A 1 191 ? 5.012 12.566 5.978 1.00 85.31 191 ALA A CA 1
ATOM 1561 C C . ALA A 1 191 ? 5.327 12.689 7.481 1.00 85.31 191 ALA A C 1
ATOM 1563 O O . ALA A 1 191 ? 6.426 12.391 7.944 1.00 85.31 191 ALA A O 1
ATOM 1564 N N . ASN A 1 192 ? 4.354 13.115 8.293 1.00 92.19 192 ASN A N 1
ATOM 1565 C CA . ASN A 1 192 ? 4.552 13.120 9.745 1.00 92.19 192 ASN A CA 1
ATOM 1566 C C . ASN A 1 192 ? 4.692 11.680 10.286 1.00 92.19 192 ASN A C 1
ATOM 1568 O O . ASN A 1 192 ? 4.273 10.713 9.647 1.00 92.19 192 ASN A O 1
ATOM 1572 N N . ARG A 1 193 ? 5.246 11.536 11.499 1.00 90.88 193 ARG A N 1
ATOM 1573 C CA . ARG A 1 193 ? 5.521 10.222 12.116 1.00 90.88 193 ARG A CA 1
ATOM 1574 C C . ARG A 1 193 ? 4.295 9.307 12.178 1.00 90.88 193 ARG A C 1
ATOM 1576 O O . ARG A 1 193 ? 4.426 8.106 11.964 1.00 90.88 193 ARG A O 1
ATOM 1583 N N . PHE A 1 194 ? 3.115 9.862 12.453 1.00 91.62 194 PHE A N 1
ATOM 1584 C CA . PHE A 1 194 ? 1.882 9.085 12.530 1.00 91.62 194 PHE A CA 1
ATOM 1585 C C . PHE A 1 194 ? 1.447 8.583 11.149 1.00 91.62 194 PHE A C 1
ATOM 1587 O O . PHE A 1 194 ? 1.168 7.398 10.987 1.00 91.62 194 PHE A O 1
ATOM 1594 N N . THR A 1 195 ? 1.473 9.440 10.126 1.00 91.38 195 THR A N 1
ATOM 1595 C CA . THR A 1 195 ? 1.202 9.032 8.741 1.00 91.38 195 THR A CA 1
ATOM 1596 C C . THR A 1 195 ? 2.205 7.984 8.261 1.00 91.38 195 THR A C 1
ATOM 1598 O O . THR A 1 195 ? 1.795 6.989 7.673 1.00 91.38 195 THR A O 1
ATOM 1601 N N . GLN A 1 196 ? 3.500 8.162 8.549 1.00 91.19 196 GLN A N 1
ATOM 1602 C CA . GLN A 1 196 ? 4.545 7.197 8.189 1.00 91.19 196 GLN A CA 1
ATOM 1603 C C . GLN A 1 196 ? 4.294 5.829 8.836 1.00 91.19 196 GLN A C 1
ATOM 1605 O O . GLN A 1 196 ? 4.465 4.795 8.191 1.00 91.19 196 GLN A O 1
ATOM 1610 N N . PHE A 1 197 ? 3.853 5.811 10.097 1.00 92.50 197 PHE A N 1
ATOM 1611 C CA . PHE A 1 197 ? 3.465 4.583 10.785 1.00 92.50 197 PHE A CA 1
ATOM 1612 C C . PHE A 1 197 ? 2.279 3.892 10.095 1.00 92.50 197 PHE A C 1
ATOM 1614 O O . PHE A 1 197 ? 2.355 2.699 9.794 1.00 92.50 197 PHE A O 1
ATOM 1621 N N . LEU A 1 198 ? 1.213 4.635 9.775 1.00 93.19 198 LEU A N 1
ATOM 1622 C CA . LEU A 1 198 ? 0.046 4.078 9.081 1.00 93.19 198 LEU A CA 1
ATOM 1623 C C . LEU A 1 198 ? 0.394 3.555 7.681 1.00 93.19 198 LEU A C 1
ATOM 1625 O O . LEU A 1 198 ? -0.049 2.471 7.304 1.00 93.19 198 LEU A O 1
ATOM 1629 N N . LEU A 1 199 ? 1.224 4.285 6.935 1.00 92.06 199 LEU A N 1
ATOM 1630 C CA . LEU A 1 199 ? 1.721 3.854 5.629 1.00 92.06 199 LEU A CA 1
ATOM 1631 C C . LEU A 1 199 ? 2.569 2.589 5.739 1.00 92.06 199 LEU A C 1
ATOM 1633 O O . LEU A 1 199 ? 2.376 1.663 4.964 1.00 92.06 199 LEU A O 1
ATOM 1637 N N . THR A 1 200 ? 3.449 2.501 6.737 1.00 92.81 200 THR A N 1
ATOM 1638 C CA . THR A 1 200 ? 4.274 1.308 6.989 1.00 92.81 200 THR A CA 1
ATOM 1639 C C . THR A 1 200 ? 3.413 0.070 7.248 1.00 92.81 200 THR A C 1
ATOM 1641 O O . THR A 1 200 ? 3.678 -0.999 6.687 1.00 92.81 200 THR A O 1
ATOM 1644 N N . LEU A 1 201 ? 2.354 0.203 8.056 1.00 93.81 201 LEU A N 1
ATOM 1645 C CA . LEU A 1 201 ? 1.378 -0.872 8.260 1.00 93.81 201 LEU A CA 1
ATOM 1646 C C . LEU A 1 201 ? 0.710 -1.270 6.945 1.00 93.81 201 LEU A C 1
ATOM 1648 O O . LEU A 1 201 ? 0.587 -2.461 6.657 1.00 93.81 201 LEU A O 1
ATOM 1652 N N . SER A 1 202 ? 0.326 -0.278 6.143 1.00 93.44 202 SER A N 1
ATOM 1653 C CA . SER A 1 202 ? -0.358 -0.503 4.877 1.00 93.44 202 SER A CA 1
ATOM 1654 C C . SER A 1 202 ? 0.528 -1.176 3.827 1.00 93.44 202 SER A C 1
ATOM 1656 O O . SER A 1 202 ? 0.131 -2.204 3.289 1.00 93.44 202 SER A O 1
ATOM 1658 N N . TYR A 1 203 ? 1.764 -0.708 3.626 1.00 93.56 203 TYR A N 1
ATOM 1659 C CA . TYR A 1 203 ? 2.743 -1.350 2.740 1.00 93.56 203 TYR A CA 1
ATOM 1660 C C . TYR A 1 203 ? 3.008 -2.801 3.143 1.00 93.56 203 TYR A C 1
ATOM 1662 O O . TYR A 1 203 ? 3.007 -3.704 2.306 1.00 93.56 203 TYR A O 1
ATOM 1670 N N . THR A 1 204 ? 3.179 -3.055 4.443 1.00 95.69 204 THR A N 1
ATOM 1671 C CA . THR A 1 204 ? 3.390 -4.418 4.952 1.00 95.69 204 THR A CA 1
ATOM 1672 C C . THR A 1 204 ? 2.172 -5.306 4.687 1.00 95.69 204 THR A C 1
ATOM 1674 O O . THR A 1 204 ? 2.317 -6.484 4.348 1.00 95.69 204 THR A O 1
ATOM 1677 N N . ALA A 1 205 ? 0.963 -4.756 4.826 1.00 95.25 205 ALA A N 1
ATOM 1678 C CA . ALA A 1 205 ? -0.262 -5.473 4.513 1.00 95.25 205 ALA A CA 1
ATOM 1679 C C . ALA A 1 205 ? -0.369 -5.783 3.013 1.00 95.25 205 ALA A C 1
ATOM 1681 O O . ALA A 1 205 ? -0.634 -6.935 2.667 1.00 95.25 205 ALA A O 1
ATOM 1682 N N . THR A 1 206 ? -0.076 -4.818 2.132 1.00 94.75 206 THR A N 1
ATOM 1683 C CA . THR A 1 206 ? -0.074 -5.044 0.680 1.00 94.75 206 THR A CA 1
ATOM 1684 C C . THR A 1 206 ? 0.960 -6.082 0.258 1.00 94.75 206 THR A C 1
ATOM 1686 O O . THR A 1 206 ? 0.656 -6.919 -0.593 1.00 94.75 206 THR A O 1
ATOM 1689 N N . LEU A 1 207 ? 2.160 -6.084 0.845 1.00 96.25 207 LEU A N 1
ATOM 1690 C CA . LEU A 1 207 ? 3.173 -7.107 0.567 1.00 96.25 207 LEU A CA 1
ATOM 1691 C C . LEU A 1 207 ? 2.662 -8.505 0.918 1.00 96.25 207 LEU A C 1
ATOM 1693 O O . LEU A 1 207 ? 2.756 -9.426 0.110 1.00 96.25 207 LEU A O 1
ATOM 1697 N N . HIS A 1 208 ? 2.058 -8.664 2.098 1.00 97.06 208 HIS A N 1
ATOM 1698 C CA . HIS A 1 208 ? 1.438 -9.927 2.486 1.00 97.06 208 HIS A CA 1
ATOM 1699 C C . HIS A 1 208 ? 0.267 -10.309 1.577 1.00 97.06 208 HIS A C 1
ATOM 1701 O O . HIS A 1 208 ? 0.172 -11.456 1.157 1.00 97.06 208 HIS A O 1
ATOM 1707 N N . HIS A 1 209 ? -0.601 -9.371 1.210 1.00 95.81 209 HIS A N 1
ATOM 1708 C CA . HIS A 1 209 ? -1.674 -9.625 0.250 1.00 95.81 209 HIS A CA 1
ATOM 1709 C C . HIS A 1 209 ? -1.148 -10.031 -1.126 1.00 95.81 209 HIS A C 1
ATOM 1711 O O . HIS A 1 209 ? -1.684 -10.956 -1.725 1.00 95.81 209 HIS A O 1
ATOM 1717 N N . SER A 1 210 ? -0.080 -9.393 -1.601 1.00 95.69 210 SER A N 1
ATOM 1718 C CA . SER A 1 210 ? 0.536 -9.693 -2.895 1.00 95.69 210 SER A CA 1
ATOM 1719 C C . SER A 1 210 ? 1.228 -11.055 -2.889 1.00 95.69 210 SER A C 1
ATOM 1721 O O . SER A 1 210 ? 1.084 -11.798 -3.854 1.00 95.69 210 SER A O 1
ATOM 1723 N N . LEU A 1 211 ? 1.888 -11.431 -1.788 1.00 96.88 211 LEU A N 1
ATOM 1724 C CA . LEU A 1 211 ? 2.368 -12.800 -1.573 1.00 96.88 211 LEU A CA 1
ATOM 1725 C C . LEU A 1 211 ? 1.215 -13.803 -1.586 1.00 96.88 211 LEU A C 1
ATOM 1727 O O . LEU A 1 211 ? 1.310 -14.834 -2.245 1.00 96.88 211 LEU A O 1
ATOM 1731 N N . GLY A 1 212 ? 0.114 -13.482 -0.901 1.00 95.81 212 GLY A N 1
ATOM 1732 C CA . GLY A 1 212 ? -1.103 -14.288 -0.914 1.00 95.81 212 GLY A CA 1
ATOM 1733 C C . GLY A 1 212 ? -1.623 -14.530 -2.331 1.00 95.81 212 GLY A C 1
ATOM 1734 O O . GLY A 1 212 ? -1.899 -15.674 -2.684 1.00 95.81 212 GLY A O 1
ATOM 1735 N N . ASP A 1 213 ? -1.678 -13.478 -3.155 1.00 94.94 213 ASP A N 1
ATOM 1736 C CA . ASP A 1 213 ? -2.081 -13.572 -4.561 1.00 94.94 213 ASP A CA 1
ATOM 1737 C C . ASP A 1 213 ? -1.128 -14.470 -5.365 1.00 94.94 213 ASP A C 1
ATOM 1739 O O . ASP A 1 213 ? -1.584 -15.337 -6.109 1.00 94.94 213 ASP A O 1
ATOM 1743 N N . CYS A 1 214 ? 0.191 -14.300 -5.208 1.00 95.94 214 CYS A N 1
ATOM 1744 C CA . CYS A 1 214 ? 1.182 -15.110 -5.918 1.00 95.94 214 CYS A CA 1
ATOM 1745 C C . CYS A 1 214 ? 1.072 -16.598 -5.552 1.00 95.94 214 CYS A C 1
ATOM 1747 O O . CYS A 1 214 ? 0.975 -17.440 -6.444 1.00 95.94 214 CYS A O 1
ATOM 1749 N N . TYR A 1 215 ? 1.013 -16.924 -4.258 1.00 96.12 215 TYR A N 1
ATOM 1750 C CA . TYR A 1 215 ? 0.844 -18.302 -3.792 1.00 96.12 215 TYR A CA 1
ATOM 1751 C C . TYR A 1 215 ? -0.496 -18.903 -4.239 1.00 96.12 215 TYR A C 1
ATOM 1753 O O . TYR A 1 215 ? -0.555 -20.076 -4.605 1.00 96.12 215 TYR A O 1
ATOM 1761 N N . ALA A 1 216 ? -1.572 -18.110 -4.272 1.00 94.81 216 ALA A N 1
ATOM 1762 C CA . ALA A 1 216 ? -2.870 -18.571 -4.758 1.00 94.81 216 ALA A CA 1
ATOM 1763 C C . ALA A 1 216 ? -2.833 -18.941 -6.251 1.00 94.81 216 ALA A C 1
ATOM 1765 O O . ALA A 1 216 ? -3.414 -19.957 -6.635 1.00 94.81 216 ALA A O 1
ATOM 1766 N N . VAL A 1 217 ? -2.127 -18.161 -7.080 1.00 94.38 217 VAL A N 1
ATOM 1767 C CA . VAL A 1 217 ? -1.929 -18.463 -8.511 1.00 94.38 217 VAL A CA 1
ATOM 1768 C C . VAL A 1 217 ? -1.119 -19.746 -8.704 1.00 94.38 217 VAL A C 1
ATOM 1770 O O . VAL A 1 217 ? -1.473 -20.569 -9.548 1.00 94.38 217 VAL A O 1
ATOM 1773 N N . LEU A 1 218 ? -0.088 -19.961 -7.884 1.00 94.81 218 LEU A N 1
ATOM 1774 C CA . LEU A 1 218 ? 0.717 -21.190 -7.883 1.00 94.81 218 LEU A CA 1
ATOM 1775 C C . LEU A 1 218 ? 0.015 -22.391 -7.221 1.00 94.81 218 LEU A C 1
ATOM 1777 O O . LEU A 1 218 ? 0.583 -23.477 -7.163 1.00 94.81 218 LEU A O 1
ATOM 1781 N N . LYS A 1 219 ? -1.235 -22.226 -6.763 1.00 94.62 219 LYS A N 1
ATOM 1782 C CA . LYS A 1 219 ? -2.043 -23.245 -6.064 1.00 94.62 219 LYS A CA 1
ATOM 1783 C C . LYS A 1 219 ? -1.454 -23.710 -4.723 1.00 94.62 219 LYS A C 1
ATOM 1785 O O . LYS A 1 219 ? -1.860 -24.736 -4.181 1.00 94.62 219 LYS A O 1
ATOM 1790 N N . GLU A 1 220 ? -0.572 -22.916 -4.126 1.00 95.06 220 GLU A N 1
ATOM 1791 C CA . GLU A 1 220 ? -0.041 -23.116 -2.775 1.00 95.06 220 GLU A CA 1
ATOM 1792 C C . GLU A 1 220 ? -0.980 -22.494 -1.728 1.00 95.06 220 GLU A C 1
ATOM 1794 O O . GLU A 1 220 ? -0.692 -21.491 -1.067 1.00 95.06 220 GLU A O 1
ATOM 1799 N N . TYR A 1 221 ? -2.173 -23.073 -1.596 1.00 94.25 221 TYR A N 1
ATOM 1800 C CA . TYR A 1 221 ? -3.243 -22.503 -0.773 1.00 94.25 221 TYR A CA 1
ATOM 1801 C C . TYR A 1 221 ? -2.914 -22.325 0.723 1.00 94.25 221 TYR A C 1
ATOM 1803 O O . TYR A 1 221 ? -3.351 -21.314 1.287 1.00 94.25 221 TYR A O 1
ATOM 1811 N N . PRO A 1 222 ? -2.168 -23.222 1.403 1.00 94.81 222 PRO A N 1
ATOM 1812 C CA . PRO A 1 222 ? -1.806 -23.012 2.807 1.00 94.81 222 PRO A CA 1
ATOM 1813 C C . PRO A 1 222 ? -0.980 -21.731 3.015 1.00 94.81 222 PRO A C 1
ATOM 1815 O O . PRO A 1 222 ? -1.263 -20.936 3.918 1.00 94.81 222 PRO A O 1
ATOM 1818 N N . GLN A 1 223 ? -0.014 -21.489 2.132 1.00 95.56 223 GLN A N 1
ATOM 1819 C CA . GLN A 1 223 ? 0.853 -20.316 2.108 1.00 95.56 223 GLN A CA 1
ATOM 1820 C C . GLN A 1 223 ? 0.037 -19.067 1.779 1.00 95.56 223 GLN A C 1
ATOM 1822 O O . GLN A 1 223 ? 0.124 -18.065 2.494 1.00 95.56 223 GLN A O 1
ATOM 1827 N N . ALA A 1 224 ? -0.842 -19.150 0.776 1.00 95.75 224 ALA A N 1
ATOM 1828 C CA . ALA A 1 224 ? -1.752 -18.063 0.435 1.00 95.75 224 ALA A CA 1
ATOM 1829 C C . ALA A 1 224 ? -2.624 -17.651 1.636 1.00 95.75 224 ALA A C 1
ATOM 1831 O O . ALA A 1 224 ? -2.733 -16.466 1.956 1.00 95.75 224 ALA A O 1
ATOM 1832 N N . LYS A 1 225 ? -3.189 -18.625 2.367 1.00 95.31 225 LYS A N 1
ATOM 1833 C CA . LYS A 1 225 ? -4.061 -18.377 3.531 1.00 95.31 225 LYS A CA 1
ATOM 1834 C C . LYS A 1 225 ? -3.306 -17.676 4.647 1.00 95.31 225 LYS A C 1
ATOM 1836 O O . LYS A 1 225 ? -3.806 -16.705 5.216 1.00 95.31 225 LYS A O 1
ATOM 1841 N N . LYS A 1 226 ? -2.095 -18.157 4.938 1.00 96.31 226 LYS A N 1
ATOM 1842 C CA . LYS A 1 226 ? -1.193 -17.552 5.920 1.00 96.31 226 LYS A CA 1
ATOM 1843 C C . LYS A 1 226 ? -0.934 -16.087 5.576 1.00 96.31 226 LYS A C 1
ATOM 1845 O O . LYS A 1 226 ? -1.069 -15.223 6.438 1.00 96.31 226 LYS A O 1
ATOM 1850 N N . HIS A 1 227 ? -0.597 -15.798 4.325 1.00 96.44 227 HIS A N 1
ATOM 1851 C CA . HIS A 1 227 ? -0.264 -14.447 3.895 1.00 96.44 227 HIS A CA 1
ATOM 1852 C C . HIS A 1 227 ? -1.473 -13.505 3.861 1.00 96.44 227 HIS A C 1
ATOM 1854 O O . HIS A 1 227 ? -1.364 -12.378 4.341 1.00 96.44 227 HIS A O 1
ATOM 1860 N N . TYR A 1 228 ? -2.652 -13.963 3.436 1.00 96.06 228 TYR A N 1
ATOM 1861 C CA . TYR A 1 228 ? -3.862 -13.147 3.556 1.00 96.06 228 TYR A CA 1
ATOM 1862 C C . TYR A 1 228 ? -4.224 -12.836 5.006 1.00 96.06 228 TYR A C 1
ATOM 1864 O O . TYR A 1 228 ? -4.531 -11.686 5.309 1.00 96.06 228 TYR A O 1
ATOM 1872 N N . LEU A 1 229 ? -4.117 -13.810 5.918 1.00 95.88 229 LEU A N 1
ATOM 1873 C CA . LEU A 1 229 ? -4.329 -13.566 7.345 1.00 95.88 229 LEU A CA 1
ATOM 1874 C C . LEU A 1 229 ? -3.358 -12.501 7.870 1.00 95.88 229 LEU A C 1
ATOM 1876 O O . LEU A 1 229 ? -3.791 -11.534 8.490 1.00 95.88 229 LEU A O 1
ATOM 1880 N N . LEU A 1 230 ? -2.061 -12.642 7.578 1.00 96.19 230 LEU A N 1
ATOM 1881 C CA . LEU A 1 230 ? -1.035 -11.690 8.009 1.00 96.19 230 LEU A CA 1
ATOM 1882 C C . LEU A 1 230 ? -1.260 -10.278 7.444 1.00 96.19 230 LEU A C 1
ATOM 1884 O O . LEU A 1 230 ? -0.986 -9.299 8.139 1.00 96.19 230 LEU A O 1
ATOM 1888 N N . GLY A 1 231 ? -1.754 -10.151 6.213 1.00 95.50 231 GLY A N 1
ATOM 1889 C CA . GLY A 1 231 ? -2.135 -8.855 5.653 1.00 95.50 231 GLY A CA 1
ATOM 1890 C C . GLY A 1 231 ? -3.377 -8.274 6.334 1.00 95.50 231 GLY A C 1
ATOM 1891 O O . GLY A 1 231 ? -3.357 -7.131 6.780 1.00 95.50 231 GLY A O 1
ATOM 1892 N N . ASN A 1 232 ? -4.430 -9.078 6.495 1.00 95.69 232 ASN A N 1
ATOM 1893 C CA . ASN A 1 232 ? -5.712 -8.645 7.058 1.00 95.69 232 ASN A CA 1
ATOM 1894 C C . ASN A 1 232 ? -5.586 -8.145 8.502 1.00 95.69 232 ASN A C 1
ATOM 1896 O O . ASN A 1 232 ? -6.113 -7.086 8.817 1.00 95.69 232 ASN A O 1
ATOM 1900 N N . ILE A 1 233 ? -4.828 -8.832 9.365 1.00 95.06 233 ILE A N 1
ATOM 1901 C CA . ILE A 1 233 ? -4.659 -8.403 10.769 1.00 95.06 233 ILE A CA 1
ATOM 1902 C C . ILE A 1 233 ? -3.970 -7.035 10.915 1.00 95.06 233 ILE A C 1
ATOM 1904 O O . ILE A 1 233 ? -4.046 -6.422 11.975 1.00 95.06 233 ILE A O 1
ATOM 1908 N N . ARG A 1 234 ? -3.273 -6.558 9.873 1.00 93.88 234 ARG A N 1
ATOM 1909 C CA . ARG A 1 234 ? -2.610 -5.242 9.856 1.00 93.88 234 ARG A CA 1
ATOM 1910 C C . ARG A 1 234 ? -3.532 -4.121 9.384 1.00 93.88 234 ARG A C 1
ATOM 1912 O O . ARG A 1 234 ? -3.202 -2.949 9.558 1.00 93.88 234 ARG A O 1
ATOM 1919 N N . ILE A 1 235 ? -4.669 -4.473 8.791 1.00 92.69 235 ILE A N 1
ATOM 1920 C CA . ILE A 1 235 ? -5.651 -3.535 8.268 1.00 92.69 235 ILE A CA 1
ATOM 1921 C C . ILE A 1 235 ? -6.865 -3.544 9.196 1.00 92.69 235 ILE A C 1
ATOM 1923 O O . ILE A 1 235 ? -7.613 -4.514 9.262 1.00 92.69 235 ILE A O 1
ATOM 1927 N N . PHE A 1 236 ? -7.079 -2.432 9.893 1.00 91.88 236 PHE A N 1
ATOM 1928 C CA . PHE A 1 236 ? -8.213 -2.241 10.800 1.00 91.88 236 PHE A CA 1
ATOM 1929 C C . PHE A 1 236 ? -9.573 -2.259 10.076 1.00 91.88 236 PHE A C 1
ATOM 1931 O O . PHE A 1 236 ? -10.599 -2.648 10.636 1.00 91.88 236 PHE A O 1
ATOM 1938 N N . ASP A 1 237 ? -9.584 -1.846 8.811 1.00 91.81 237 ASP A N 1
ATOM 1939 C CA . ASP A 1 237 ? -10.772 -1.841 7.969 1.00 91.81 237 ASP A CA 1
ATOM 1940 C C . ASP A 1 237 ? -11.013 -3.216 7.323 1.00 91.81 237 ASP A C 1
ATOM 1942 O O . ASP A 1 237 ? -10.345 -3.598 6.359 1.00 91.81 237 ASP A O 1
ATOM 1946 N N . ILE A 1 238 ? -12.028 -3.929 7.818 1.00 91.88 238 ILE A N 1
ATOM 1947 C CA . ILE A 1 238 ? -12.424 -5.251 7.316 1.00 91.88 238 ILE A CA 1
ATOM 1948 C C . ILE A 1 238 ? -12.875 -5.192 5.847 1.00 91.88 238 ILE A C 1
ATOM 1950 O O . ILE A 1 238 ? -12.730 -6.172 5.120 1.00 91.88 238 ILE A O 1
ATOM 1954 N N . SER A 1 239 ? -13.358 -4.045 5.353 1.00 90.00 239 SER A N 1
ATOM 1955 C CA . SER A 1 239 ? -13.767 -3.906 3.945 1.00 90.00 239 SER A CA 1
ATOM 1956 C C . SER A 1 239 ? -12.602 -3.997 2.952 1.00 90.00 239 SER A C 1
ATOM 1958 O O . SER A 1 239 ? -12.828 -4.194 1.758 1.00 90.00 239 SER A O 1
ATOM 1960 N N . LEU A 1 240 ? -11.363 -3.870 3.435 1.00 90.69 240 LEU A N 1
ATOM 1961 C CA . LEU A 1 240 ? -10.137 -4.018 2.649 1.00 90.69 240 LEU A CA 1
ATOM 1962 C C . LEU A 1 240 ? -9.490 -5.402 2.817 1.00 90.69 240 LEU A C 1
ATOM 1964 O O . LEU A 1 240 ? -8.432 -5.662 2.238 1.00 90.69 240 LEU A O 1
ATOM 1968 N N . TRP A 1 241 ? -10.088 -6.292 3.612 1.00 93.12 241 TRP A N 1
ATOM 1969 C CA . TRP A 1 241 ? -9.561 -7.636 3.805 1.00 93.12 241 TRP A CA 1
ATOM 1970 C C . TRP A 1 241 ? -9.656 -8.455 2.524 1.00 93.12 241 TRP A C 1
ATOM 1972 O O . TRP A 1 241 ? -10.636 -8.398 1.780 1.00 93.12 241 TRP A O 1
ATOM 1982 N N . ARG A 1 242 ? -8.626 -9.266 2.287 1.00 89.81 242 ARG A N 1
ATOM 1983 C CA . ARG A 1 242 ? -8.583 -10.202 1.167 1.00 89.81 242 ARG A CA 1
ATOM 1984 C C . ARG A 1 242 ? -8.860 -11.616 1.639 1.00 89.81 242 ARG A C 1
ATOM 1986 O O . ARG A 1 242 ? -8.401 -12.038 2.700 1.00 89.81 242 ARG A O 1
ATOM 1993 N N . THR A 1 243 ? -9.599 -12.354 0.828 1.00 86.75 243 THR A N 1
ATOM 1994 C CA . THR A 1 243 ? -9.901 -13.769 1.036 1.00 86.75 243 THR A CA 1
ATOM 1995 C C . THR A 1 243 ? -9.405 -14.570 -0.160 1.00 86.75 243 THR A C 1
ATOM 1997 O O . THR A 1 243 ? -9.366 -14.064 -1.284 1.00 86.75 243 THR A O 1
ATOM 2000 N N . ILE A 1 244 ? -9.016 -15.830 0.070 1.00 79.50 244 ILE A N 1
ATOM 2001 C CA . ILE A 1 244 ? -8.689 -16.723 -1.043 1.00 79.50 244 ILE A CA 1
ATOM 2002 C C . ILE A 1 244 ? -9.973 -16.953 -1.835 1.00 79.50 244 ILE A C 1
ATOM 2004 O O . ILE A 1 244 ? -10.930 -17.531 -1.320 1.00 79.50 244 ILE A O 1
ATOM 2008 N N . LYS A 1 245 ? -9.971 -16.562 -3.106 1.00 67.69 245 LYS A N 1
ATOM 2009 C CA . LYS A 1 245 ? -10.952 -17.050 -4.073 1.00 67.69 245 LYS A CA 1
ATOM 2010 C C . LYS A 1 245 ? -10.490 -18.430 -4.533 1.00 67.69 245 LYS A C 1
ATOM 2012 O O . LYS A 1 245 ? -9.848 -18.550 -5.571 1.00 67.69 245 LYS A O 1
ATOM 2017 N N . VAL A 1 246 ? -10.715 -19.460 -3.714 1.00 58.72 246 VAL A N 1
ATOM 2018 C CA . VAL A 1 246 ? -10.471 -20.840 -4.154 1.00 58.72 246 VAL A CA 1
ATOM 2019 C C . VAL A 1 246 ? -11.513 -21.104 -5.241 1.00 58.72 246 VAL A C 1
ATOM 2021 O O . VAL A 1 246 ? -12.698 -20.911 -4.962 1.00 58.72 246 VAL A O 1
ATOM 2024 N N . PRO A 1 247 ? -11.131 -21.500 -6.467 1.00 55.44 247 PRO A N 1
ATOM 2025 C CA . PRO A 1 247 ? -12.108 -22.056 -7.379 1.00 55.44 247 PRO A CA 1
ATOM 2026 C C . PRO A 1 247 ? -12.652 -23.306 -6.697 1.00 55.44 247 PRO A C 1
ATOM 2028 O O . PRO A 1 247 ? -11.917 -24.273 -6.502 1.00 55.44 247 PRO A O 1
ATOM 2031 N N . THR A 1 248 ? -13.910 -23.266 -6.267 1.00 45.97 248 THR A N 1
ATOM 2032 C CA . THR A 1 248 ? -14.631 -24.454 -5.826 1.00 45.97 248 THR A CA 1
ATOM 2033 C C . THR A 1 248 ? -14.722 -25.384 -7.025 1.00 45.97 248 THR A C 1
ATOM 2035 O O . THR A 1 248 ? -15.655 -25.307 -7.820 1.00 45.97 248 THR A O 1
ATOM 2038 N N . THR A 1 249 ? -13.724 -26.247 -7.193 1.00 44.88 249 THR A N 1
ATOM 2039 C CA . THR A 1 249 ? -13.900 -27.491 -7.925 1.00 44.88 249 THR A CA 1
ATOM 2040 C C . THR A 1 249 ? -14.901 -28.291 -7.110 1.00 44.88 249 THR A C 1
ATOM 2042 O O . THR A 1 249 ? -14.528 -28.962 -6.149 1.00 44.88 249 THR A O 1
ATOM 2045 N N . HIS A 1 250 ? -16.186 -28.149 -7.433 1.00 34.09 250 HIS A N 1
ATOM 2046 C CA . HIS A 1 250 ? -17.139 -29.191 -7.098 1.00 34.09 250 HIS A CA 1
ATOM 2047 C C . HIS A 1 250 ? -16.618 -30.462 -7.779 1.00 34.09 250 HIS A C 1
ATOM 2049 O O . HIS A 1 250 ? -16.427 -30.432 -8.998 1.00 34.09 250 HIS A O 1
ATOM 2055 N N . PRO A 1 251 ? -16.299 -31.535 -7.036 1.00 44.88 251 PRO A N 1
ATOM 2056 C CA . PRO A 1 251 ? -16.154 -32.829 -7.674 1.00 44.88 251 PRO A CA 1
ATOM 2057 C C . PRO A 1 251 ? -17.517 -33.158 -8.295 1.00 44.88 251 PRO A C 1
ATOM 2059 O O . PRO A 1 251 ? -18.533 -33.126 -7.598 1.00 44.88 251 PRO A O 1
ATOM 2062 N N . ALA A 1 252 ? -17.521 -33.333 -9.616 1.00 39.19 252 ALA A N 1
ATOM 2063 C CA . ALA A 1 252 ? -18.639 -33.913 -10.349 1.00 39.19 252 ALA A CA 1
ATOM 2064 C C . ALA A 1 252 ? -18.767 -35.402 -10.009 1.00 39.19 252 ALA A C 1
ATOM 2066 O O . ALA A 1 252 ? -17.712 -36.024 -9.735 1.00 39.19 252 ALA A O 1
#

Secondary structure (DSSP, 8-state):
-PPP---HHHHHHHHHHHHHHHHHHHHHHHHHHHHHH-HHHHHHHHHHHHHHHHHHHHH----PPPPHHHHHHHHHHHHHH---HHHHHHHHHHIIIII--HHHHHHHHHHTGGG--HHHHHHHHHHHHHTT-HHHHHHHHHTSTTTTT-HHHHHHHHHHHHHTT-HHHHHHHHHHHHHHHHHH-PPP-S--HHHHHHHHHHHHHHHHHHHHHHHHHTT-HHHHHHHHHHHHTT-S-GGG------------

Organism: Desulfitobacterium dehalogenans (strain ATCC 51507 / DSM 9161 / JW/IU-DC1) (NCBI:txid756499)

Foldseek 3Di:
DPAQDDDQLVLLLVLVVQLVVQLVVQLVVLVVCCVPVNVVSSVVSSVVSNVVSLVVSLPPPGDDDPDPVVVVVVLVVLVVPDPDLLSLLVSLVCCCRPVVNLVVSLVSLVVCLVVLDLSSLLSNLQSCVVVVNLVVNLVSLVVRPCNQQALSSLLSNLSSCVSVVVLVVSLVSLVSSLVNCVVPNHDDNPDPPVSSVSSSLSSQLVSLQSNLVSCLVVVVNVSSQVSLVRSCVSRPRNSSRDDRPDPPPPPD

Sequence (252 aa):
MRQVQYDLEVLYVYKLYHFFSLLIFFCPASLILGWRFGHIIGFSAFIIGFLISYFLMMHKKSFPTPDKKTIAQKMAKEITQDSTPLAISHFSSQLYFYFNEARQAIVLLEKYQNTHDPLVCATLADILLREGRPKHALRIIHDNPHYTSDPLLLCVLGHVLRQMNKWDAAIKIYELSLALARKSGFPFNGANRFTQFLLTLSYTATLHHSLGDCYAVLKEYPQAKKHYLLGNIRIFDISLWRTIKVPTTHPA

Radius of gyration: 20.96 Å; chains: 1; bounding box: 48×61×54 Å

InterPro domains:
  IPR011990 Tetratricopeptide-like helical domain superfamily [G3DSA:1.25.40.10] (77-231)
  IPR011990 Tetratricopeptide-like helical domain superfamily [SSF48452] (87-228)
  IPR019734 Tetratricopeptide repeat [PF13176] (157-184)
  IPR019734 Tetratricopeptide repeat [SM00028] (151-184)
  IPR019734 Tetratricopeptide repeat [SM00028] (205-239)

pLDDT: mean 90.46, std 10.5, range [34.09, 98.25]